Protein AF-A0A9E7CWY2-F1 (afdb_monomer_lite)

Radius of gyration: 28.14 Å; chains: 1; bounding box: 80×42×73 Å

pLDDT: mean 72.28, std 16.08, range [31.97, 94.31]

Secondary structure (DSSP, 8-state):
---TT--TT-EEEE---S--SS---TT-EEEEEEE-SSEEEEE-TT--EEEEETT-TTEE-----TT-EEEEPTT--SSSS--EEEEEEE-SSEEEETTS-EEEGGGEEE---S--TT-EEEE-SPPPP-SSS-PPPTT-EEEEEEEETTTEEEETT-TT--EEGGGEEE-PPPS--TT-EEEEEETTEEEEEEEEEE-SSSEEEEETT----TTS---SEEEE-GGGEEEPPTT------------------GGGS-HHHHHHHHHHHHHHH--

Organism: NCBI:txid223390

Foldseek 3Di:
DQPPDDDAQFWKAFDDPDDDDDPRPHLFTWGFHDDDPFWTWTAGPVGDIDIGGSPPPTIDRPSDAQQWKKWFDPPDDPDDDGFIFGFHGDDSQWTQGPVGDIDGSVRMDTDDAPDDQFFKKFFQDFFDDDDDDDAQDGQAIFGFHDDDTDQWTDTVPRVPTTDHSVRIDGDDPDPDDAQFWKWFDDPPDIAIWGFHDDRNAWTWTFGLVPDPPPDDPDDRIDTHGPVRIDTDPPPDDDPPPPDDPPPPPPPDPPPPDDPVVVVVVVVVVVVVVVD

Sequence (275 aa):
MSVENVKVGDKVRFWDDEDTWVDMTNGKNYEVTHVFENSYSIHDDVGDTRNISKSWDEFSIASLSANDTVRLKSGETFTTGSYTAEVDSVTDDKVILRHGSWLPLDAVEKVEHRFKVGDYVRVTDNSTPGGFFKPVTPGTVAKIARSASGDGWMLEGSGIYFYTDNQLEPAEPPKFKVGDGVRVQEGDDVWESTIVGFDGTYFIVEKSDGWPDSDYGSGRFWYVNDESLTLLPSGAPSQPSPREPLVVTLSLDASSFSRDLADQFQRIAEALRAA

Structure (mmCIF, N/CA/C/O backbone):
data_AF-A0A9E7CWY2-F1
#
_entry.id   AF-A0A9E7CWY2-F1
#
loop_
_atom_site.group_PDB
_atom_site.id
_atom_site.type_symbol
_atom_site.label_atom_id
_atom_site.label_alt_id
_atom_site.label_comp_id
_atom_site.label_asym_id
_atom_site.label_entity_id
_atom_site.label_seq_id
_atom_site.pdbx_PDB_ins_code
_atom_site.Cartn_x
_atom_site.Cartn_y
_atom_site.Cartn_z
_atom_site.occupancy
_atom_site.B_iso_or_equiv
_atom_site.auth_seq_id
_atom_site.auth_comp_id
_atom_site.auth_asym_id
_atom_site.auth_atom_id
_atom_site.pdbx_PDB_model_num
ATOM 1 N N . MET A 1 1 ? 17.346 14.018 -24.773 1.00 40.19 1 MET A N 1
ATOM 2 C CA . MET A 1 1 ? 16.522 14.208 -23.542 1.00 40.19 1 MET A CA 1
ATOM 3 C C . MET A 1 1 ? 17.514 14.053 -22.402 1.00 40.19 1 MET A C 1
ATOM 5 O O . MET A 1 1 ? 18.111 12.992 -22.347 1.00 40.19 1 MET A O 1
ATOM 9 N N . SER A 1 2 ? 17.827 15.087 -21.603 1.00 40.59 2 SER A N 1
ATOM 10 C CA . SER A 1 2 ? 18.941 14.970 -20.643 1.00 40.59 2 SER A CA 1
ATOM 11 C C . SER A 1 2 ? 18.607 13.944 -19.567 1.00 40.59 2 SER A C 1
ATOM 13 O O . SER A 1 2 ? 17.572 13.997 -18.904 1.00 40.59 2 SER A O 1
ATOM 15 N N . VAL A 1 3 ? 19.476 12.955 -19.438 1.00 53.34 3 VAL A N 1
ATOM 16 C CA . VAL A 1 3 ? 19.188 11.761 -18.665 1.00 53.34 3 VAL A CA 1
ATOM 17 C C . VAL A 1 3 ? 19.713 11.934 -17.236 1.00 53.34 3 VAL A C 1
ATOM 19 O O . VAL A 1 3 ? 20.727 11.373 -16.826 1.00 53.34 3 VAL A O 1
ATOM 22 N N . GLU A 1 4 ? 19.055 12.796 -16.466 1.00 53.62 4 GLU A N 1
ATOM 23 C CA . GLU A 1 4 ? 19.569 13.233 -15.158 1.00 53.62 4 GLU A CA 1
ATOM 24 C C . GLU A 1 4 ? 19.396 12.214 -14.014 1.00 53.62 4 GLU A C 1
ATOM 26 O O . GLU A 1 4 ? 19.921 12.439 -12.927 1.00 53.62 4 GLU A O 1
ATOM 31 N N . ASN A 1 5 ? 18.764 11.056 -14.245 1.00 63.88 5 ASN A N 1
ATOM 32 C CA . ASN A 1 5 ? 18.311 10.174 -13.158 1.00 63.88 5 ASN A CA 1
ATOM 33 C C . ASN A 1 5 ? 18.919 8.755 -13.109 1.00 63.88 5 ASN A C 1
ATOM 35 O O . ASN A 1 5 ? 18.412 7.930 -12.353 1.00 63.88 5 ASN A O 1
ATOM 39 N N . VAL A 1 6 ? 19.998 8.449 -13.845 1.00 68.62 6 VAL A N 1
ATOM 40 C CA . VAL A 1 6 ? 20.680 7.137 -13.716 1.00 68.62 6 VAL A CA 1
ATOM 41 C C . VAL A 1 6 ? 21.331 6.991 -12.336 1.00 68.62 6 VAL A C 1
ATOM 43 O O . VAL A 1 6 ? 22.068 7.879 -11.894 1.00 68.62 6 VAL A O 1
ATOM 46 N N . LYS A 1 7 ? 21.145 5.837 -11.698 1.00 76.06 7 LYS A N 1
ATOM 47 C CA . LYS A 1 7 ? 21.778 5.430 -10.438 1.00 76.06 7 LYS A CA 1
ATOM 48 C C . LYS A 1 7 ? 22.633 4.178 -10.637 1.00 76.06 7 LYS A C 1
ATOM 50 O O . LYS A 1 7 ? 22.450 3.406 -11.572 1.00 76.06 7 LYS A O 1
ATOM 55 N N . VAL A 1 8 ? 23.584 3.967 -9.728 1.00 79.12 8 VAL A N 1
ATOM 56 C CA . VAL A 1 8 ? 24.322 2.697 -9.653 1.00 79.12 8 VAL A CA 1
ATOM 57 C C . VAL A 1 8 ? 23.335 1.552 -9.401 1.00 79.12 8 VAL A C 1
ATOM 59 O O . VAL A 1 8 ? 22.469 1.675 -8.535 1.00 79.12 8 VAL A O 1
ATOM 62 N N . GLY A 1 9 ? 23.475 0.464 -10.153 1.00 72.44 9 GLY A N 1
ATOM 63 C CA . GLY A 1 9 ? 22.581 -0.694 -10.172 1.00 72.44 9 GLY A CA 1
ATOM 64 C C . GLY A 1 9 ? 21.487 -0.632 -11.244 1.00 72.44 9 GLY A C 1
ATOM 65 O O . GLY A 1 9 ? 20.798 -1.628 -11.461 1.00 72.44 9 GLY A O 1
ATOM 66 N N . ASP A 1 10 ? 21.318 0.499 -11.940 1.00 67.69 10 ASP A N 1
ATOM 67 C CA . ASP A 1 10 ? 20.358 0.579 -13.042 1.00 67.69 10 ASP A CA 1
ATOM 68 C C . ASP A 1 10 ? 20.791 -0.290 -14.222 1.00 67.69 10 ASP A C 1
ATOM 70 O O . ASP A 1 10 ? 21.958 -0.299 -14.615 1.00 67.69 10 ASP A O 1
ATOM 74 N N . LYS A 1 11 ? 19.821 -0.973 -14.837 1.00 70.25 11 LYS A N 1
ATOM 75 C CA . LYS A 1 11 ? 20.004 -1.622 -16.136 1.00 70.25 11 LYS A CA 1
ATOM 76 C C . LYS A 1 11 ? 19.706 -0.637 -17.262 1.00 70.25 11 LYS A C 1
ATOM 78 O O . LYS A 1 11 ? 18.605 -0.098 -17.341 1.00 70.25 11 LYS A O 1
ATOM 83 N N . VAL A 1 12 ? 20.679 -0.409 -18.133 1.00 67.25 12 VAL A N 1
ATOM 84 C CA . VAL A 1 12 ? 20.581 0.503 -19.276 1.00 67.25 12 VAL A CA 1
ATOM 85 C C . VAL A 1 12 ? 20.740 -0.257 -20.588 1.00 67.25 12 VAL A C 1
ATOM 87 O O . VAL A 1 12 ? 21.421 -1.284 -20.648 1.00 67.25 12 VAL A O 1
ATOM 90 N N . ARG A 1 13 ? 20.103 0.257 -21.642 1.00 65.06 13 ARG A N 1
ATOM 91 C CA . ARG A 1 13 ? 20.152 -0.299 -22.994 1.00 65.06 13 ARG A CA 1
ATOM 92 C C . ARG A 1 13 ? 20.550 0.784 -23.987 1.00 65.06 13 ARG A C 1
ATOM 94 O O . ARG A 1 13 ? 20.083 1.918 -23.880 1.00 65.06 13 ARG A O 1
ATOM 101 N N . PHE A 1 14 ? 21.381 0.406 -24.950 1.00 65.06 14 PHE A N 1
ATOM 102 C CA . PHE A 1 14 ? 21.851 1.283 -26.017 1.00 65.06 14 PHE A CA 1
ATOM 103 C C . PHE A 1 14 ? 21.143 0.923 -27.313 1.00 65.06 14 PHE A C 1
ATOM 105 O O . PHE A 1 14 ? 21.025 -0.260 -27.643 1.00 65.06 14 PHE A O 1
ATOM 112 N N . TRP A 1 15 ? 20.665 1.953 -28.001 1.00 55.84 15 TRP A N 1
ATOM 113 C CA . TRP A 1 15 ? 20.087 1.863 -29.330 1.00 55.84 15 TRP A CA 1
ATOM 114 C C . TRP A 1 15 ? 20.978 2.688 -30.247 1.00 55.84 15 TRP A C 1
ATOM 116 O O . TRP A 1 15 ? 20.858 3.903 -30.276 1.00 55.84 15 TRP A O 1
ATOM 126 N N . ASP A 1 16 ? 21.899 2.026 -30.933 1.00 57.16 16 ASP A N 1
ATOM 127 C CA . ASP A 1 16 ? 22.628 2.616 -32.051 1.00 57.16 16 ASP A CA 1
ATOM 128 C C . ASP A 1 16 ? 22.805 1.521 -33.112 1.00 57.16 16 ASP A C 1
ATOM 130 O O . ASP A 1 16 ? 23.188 0.385 -32.796 1.00 57.16 16 ASP A O 1
ATOM 134 N N . ASP A 1 17 ? 22.423 1.827 -34.347 1.00 48.72 17 ASP A N 1
ATOM 135 C CA . ASP A 1 17 ? 22.585 0.991 -35.533 1.00 48.72 17 ASP A CA 1
ATOM 136 C C . ASP A 1 17 ? 23.701 1.492 -36.462 1.00 48.72 17 ASP A C 1
ATOM 138 O O . ASP A 1 17 ? 24.074 0.772 -37.395 1.00 48.72 17 ASP A O 1
ATOM 142 N N . GLU A 1 18 ? 24.307 2.649 -36.180 1.00 48.38 18 GLU A N 1
ATOM 143 C CA . GLU A 1 18 ? 25.287 3.279 -37.058 1.00 48.38 18 GLU A CA 1
ATOM 144 C C . GLU A 1 18 ? 26.558 3.729 -36.313 1.00 48.38 18 GLU A C 1
ATOM 146 O O . GLU A 1 18 ? 26.767 4.875 -35.935 1.00 48.38 18 GLU A O 1
ATOM 151 N N . ASP A 1 19 ? 27.514 2.798 -36.289 1.00 50.12 19 ASP A N 1
ATOM 152 C CA . ASP A 1 19 ? 28.922 3.117 -36.533 1.00 50.12 19 ASP A CA 1
ATOM 153 C C . ASP A 1 19 ? 29.647 3.941 -35.448 1.00 50.12 19 ASP A C 1
ATOM 155 O O . ASP A 1 19 ? 30.161 5.030 -35.697 1.00 50.12 19 ASP A O 1
ATOM 159 N N . THR A 1 20 ? 29.855 3.367 -34.257 1.00 43.12 20 THR A N 1
ATOM 160 C CA . THR A 1 20 ? 30.975 3.782 -33.394 1.00 43.12 20 THR A CA 1
ATOM 161 C C . THR A 1 20 ? 31.602 2.610 -32.630 1.00 43.12 20 THR A C 1
ATOM 163 O O . THR A 1 20 ? 30.928 1.941 -31.868 1.00 43.12 20 THR A O 1
ATOM 166 N N . TRP A 1 21 ? 32.906 2.374 -32.867 1.00 42.25 21 TRP A N 1
ATOM 167 C CA . TRP A 1 21 ? 34.045 1.855 -32.055 1.00 42.25 21 TRP A CA 1
ATOM 168 C C . TRP A 1 21 ? 33.864 1.039 -30.749 1.00 42.25 21 TRP A C 1
ATOM 170 O O . TRP A 1 21 ? 34.850 0.741 -30.066 1.00 42.25 21 TRP A O 1
ATOM 180 N N . VAL A 1 22 ? 32.660 0.647 -30.373 1.00 47.62 22 VAL A N 1
ATOM 181 C CA . VAL A 1 22 ? 32.304 0.016 -29.113 1.00 47.62 22 VAL A CA 1
ATOM 182 C C . VAL A 1 22 ? 31.437 -1.175 -29.495 1.00 47.62 22 VAL A C 1
ATOM 184 O O . VAL A 1 22 ? 30.342 -1.001 -30.006 1.00 47.62 22 VAL A O 1
ATOM 187 N N . ASP A 1 23 ? 31.954 -2.390 -29.298 1.00 48.34 23 ASP A N 1
ATOM 188 C CA . ASP A 1 23 ? 31.213 -3.639 -29.516 1.00 48.34 23 ASP A CA 1
ATOM 189 C C . ASP A 1 23 ? 30.113 -3.762 -28.447 1.00 48.34 23 ASP A C 1
ATOM 191 O O . ASP A 1 23 ? 30.233 -4.481 -27.454 1.00 48.34 23 ASP A O 1
ATOM 195 N N . MET A 1 24 ? 29.095 -2.914 -28.572 1.00 53.53 24 MET A N 1
ATOM 196 C CA . MET A 1 24 ? 27.875 -2.956 -27.793 1.00 53.53 24 MET A CA 1
ATOM 197 C C . MET A 1 24 ? 26.876 -3.703 -28.647 1.00 53.53 24 MET A C 1
ATOM 199 O O . MET A 1 24 ? 26.426 -3.210 -29.677 1.00 53.53 24 MET A O 1
ATOM 203 N N . THR A 1 25 ? 26.568 -4.937 -28.264 1.00 54.81 25 THR A N 1
ATOM 204 C CA . THR A 1 25 ? 25.557 -5.693 -28.992 1.00 54.81 25 THR A CA 1
ATOM 205 C C . THR A 1 25 ? 24.228 -4.966 -28.818 1.00 54.81 25 THR A C 1
ATOM 207 O O . THR A 1 25 ? 23.713 -4.886 -27.700 1.00 54.81 25 THR A O 1
ATOM 210 N N . ASN A 1 26 ? 23.697 -4.426 -29.918 1.00 52.34 26 ASN A N 1
ATOM 211 C CA . ASN A 1 26 ? 22.408 -3.748 -29.931 1.00 52.34 26 ASN A CA 1
ATOM 212 C C . ASN A 1 26 ? 21.369 -4.630 -29.225 1.00 52.34 26 ASN A C 1
ATOM 214 O O . ASN A 1 26 ? 21.244 -5.827 -29.501 1.00 52.34 26 ASN A O 1
ATOM 218 N N . GLY A 1 27 ? 20.685 -4.048 -28.250 1.00 51.84 27 GLY A N 1
ATOM 219 C CA . GLY A 1 27 ? 19.690 -4.754 -27.469 1.00 51.84 27 GLY A CA 1
ATOM 220 C C . GLY A 1 27 ? 20.187 -5.443 -26.187 1.00 51.84 27 GLY A C 1
ATOM 221 O O . GLY A 1 27 ? 19.345 -5.925 -25.427 1.00 51.84 27 GLY A O 1
ATOM 222 N N . LYS A 1 28 ? 21.487 -5.476 -25.869 1.00 65.19 28 LYS A N 1
ATOM 223 C CA . LYS A 1 28 ? 21.955 -6.006 -24.573 1.00 65.19 28 LYS A CA 1
ATOM 224 C C . LYS A 1 28 ? 21.684 -5.050 -23.407 1.00 65.19 28 LYS A C 1
ATOM 226 O O . LYS A 1 28 ? 21.688 -3.830 -23.564 1.00 65.19 28 LYS A O 1
ATOM 231 N N . ASN A 1 29 ? 21.470 -5.634 -22.228 1.00 65.56 29 ASN A N 1
ATOM 232 C CA . ASN A 1 29 ? 21.346 -4.911 -20.964 1.00 65.56 29 ASN A CA 1
ATOM 233 C C . ASN A 1 29 ? 22.719 -4.764 -20.304 1.00 65.56 29 ASN A C 1
ATOM 235 O O . ASN A 1 29 ? 23.454 -5.743 -20.193 1.00 65.56 29 ASN A O 1
ATOM 239 N N . TYR A 1 30 ? 23.014 -3.569 -19.805 1.00 77.06 30 TYR A N 1
ATOM 240 C CA . TYR A 1 30 ? 24.238 -3.263 -19.070 1.00 77.06 30 TYR A CA 1
ATOM 241 C C . TYR A 1 30 ? 23.891 -2.726 -17.685 1.00 77.06 30 TYR A C 1
ATOM 243 O O . TYR A 1 30 ? 22.927 -1.978 -17.552 1.00 77.06 30 TYR A O 1
ATOM 251 N N . GLU A 1 31 ? 24.657 -3.072 -16.655 1.00 79.81 31 GLU A N 1
ATOM 252 C CA . GLU A 1 31 ? 24.455 -2.552 -15.298 1.00 79.81 31 GLU A CA 1
ATOM 253 C C . GLU A 1 31 ? 25.346 -1.337 -15.044 1.00 79.81 31 GLU A C 1
ATOM 255 O O . GLU A 1 31 ? 26.555 -1.373 -15.268 1.00 79.81 31 GLU A O 1
ATOM 260 N N . VAL A 1 32 ? 24.769 -0.248 -14.546 1.00 80.06 32 VAL A N 1
ATOM 261 C CA . VAL A 1 32 ? 25.516 0.954 -14.181 1.00 80.06 32 VAL A CA 1
ATOM 262 C C . VAL A 1 32 ? 26.269 0.688 -12.887 1.00 80.06 32 VAL A C 1
ATOM 264 O O . VAL A 1 32 ? 25.683 0.559 -11.821 1.00 80.06 32 VAL A O 1
ATOM 267 N N . THR A 1 33 ? 27.591 0.651 -12.956 1.00 85.19 33 THR A N 1
ATOM 268 C CA . THR A 1 33 ? 28.450 0.405 -11.792 1.00 85.19 33 THR A CA 1
ATOM 269 C C . THR A 1 33 ? 28.875 1.690 -11.102 1.00 85.19 33 THR A C 1
ATOM 271 O O . THR A 1 33 ? 29.042 1.696 -9.887 1.00 85.19 33 THR A O 1
ATOM 274 N N . HIS A 1 34 ? 29.041 2.786 -11.849 1.00 85.69 34 HIS A N 1
ATOM 275 C CA . HIS A 1 34 ? 29.365 4.104 -11.296 1.00 85.69 34 HIS A CA 1
ATOM 276 C C . HIS A 1 34 ? 28.691 5.219 -12.096 1.00 85.69 34 HIS A C 1
ATOM 278 O O . HIS A 1 34 ? 28.591 5.150 -13.319 1.00 85.69 34 HIS A O 1
ATOM 284 N N . VAL A 1 35 ? 28.287 6.283 -11.402 1.00 80.81 35 VAL A N 1
ATOM 285 C CA . VAL A 1 35 ? 27.748 7.505 -12.010 1.00 80.81 35 VAL A CA 1
ATOM 286 C C . VAL A 1 35 ? 28.729 8.642 -11.748 1.00 80.81 35 VAL A C 1
ATOM 288 O O . VAL A 1 35 ? 29.008 8.970 -10.596 1.00 80.81 35 VAL A O 1
ATOM 291 N N . PHE A 1 36 ? 29.254 9.245 -12.811 1.00 83.06 36 PHE A N 1
ATOM 292 C CA . PHE A 1 36 ? 30.126 10.417 -12.747 1.00 83.06 36 PHE A CA 1
ATOM 293 C C . PHE A 1 36 ? 29.348 11.683 -13.111 1.00 83.06 36 PHE A C 1
ATOM 295 O O . PHE A 1 36 ? 28.180 11.626 -13.494 1.00 83.06 36 PHE A O 1
ATOM 302 N N . GLU A 1 37 ? 29.994 12.846 -13.022 1.00 81.88 37 GLU A N 1
ATOM 303 C CA . GLU A 1 37 ? 29.385 14.131 -13.389 1.00 81.88 37 GLU A CA 1
ATOM 304 C C . GLU A 1 37 ? 28.903 14.134 -14.850 1.00 81.88 37 GLU A C 1
ATOM 306 O O . GLU A 1 37 ? 27.746 14.461 -15.098 1.00 81.88 37 GLU A O 1
ATOM 311 N N . ASN A 1 38 ? 29.728 13.642 -15.786 1.00 80.12 38 ASN A N 1
ATOM 312 C CA . ASN A 1 38 ? 29.481 13.695 -17.237 1.00 80.12 38 ASN A CA 1
ATOM 313 C C . ASN A 1 38 ? 29.487 12.323 -17.938 1.00 80.12 38 ASN A C 1
ATOM 315 O O . ASN A 1 38 ? 29.490 12.256 -19.169 1.00 80.12 38 ASN A O 1
ATOM 319 N N . SER A 1 39 ? 29.510 11.222 -17.185 1.00 80.69 39 SER A N 1
ATOM 320 C CA . SER A 1 39 ? 29.526 9.864 -17.740 1.00 80.69 39 SER A CA 1
ATOM 321 C C . SER A 1 39 ? 28.945 8.821 -16.781 1.00 80.69 39 SER A C 1
ATOM 323 O O . SER A 1 39 ? 28.712 9.104 -15.604 1.00 80.69 39 SER A O 1
ATOM 325 N N . TYR A 1 40 ? 28.749 7.606 -17.284 1.00 80.44 40 TYR A N 1
ATOM 326 C CA . TYR A 1 40 ? 28.431 6.402 -16.518 1.00 80.44 40 TYR A CA 1
ATOM 327 C C . TYR A 1 40 ? 29.483 5.335 -16.791 1.00 80.44 40 TYR A C 1
ATOM 329 O O . TYR A 1 40 ? 29.921 5.186 -17.929 1.00 80.44 40 TYR A O 1
ATOM 337 N N . SER A 1 41 ? 29.859 4.579 -15.766 1.00 83.38 41 SER A N 1
ATOM 338 C CA . SER A 1 41 ? 30.525 3.290 -15.933 1.00 83.38 41 SER A CA 1
ATOM 339 C C . SER A 1 41 ? 29.456 2.215 -15.974 1.00 83.38 41 SER A C 1
ATOM 341 O O . SER A 1 41 ? 28.637 2.134 -15.058 1.00 83.38 41 SER A O 1
ATOM 343 N N . ILE A 1 42 ? 29.482 1.379 -16.998 1.00 81.00 42 ILE A N 1
ATOM 344 C CA . ILE A 1 42 ? 28.571 0.255 -17.177 1.00 81.00 42 ILE A CA 1
ATOM 345 C C . ILE A 1 42 ? 29.344 -1.061 -17.235 1.00 81.00 42 ILE A C 1
ATOM 347 O O . ILE A 1 42 ? 30.522 -1.075 -17.596 1.00 81.00 42 ILE A O 1
ATOM 351 N N . HIS A 1 43 ? 28.688 -2.154 -16.869 1.00 82.06 43 HIS A N 1
ATOM 352 C CA . HIS A 1 43 ? 29.221 -3.513 -16.879 1.00 82.06 43 HIS A CA 1
ATOM 353 C C . HIS A 1 43 ? 28.297 -4.395 -17.707 1.00 82.06 43 HIS A C 1
ATOM 355 O O . HIS A 1 43 ? 27.077 -4.315 -17.553 1.00 82.06 43 HIS A O 1
ATOM 361 N N . ASP A 1 44 ? 28.858 -5.181 -18.616 1.00 74.38 44 ASP A N 1
ATOM 362 C CA . ASP A 1 44 ? 28.083 -6.174 -19.356 1.00 74.38 44 ASP A CA 1
ATOM 363 C C . ASP A 1 44 ? 28.020 -7.524 -18.623 1.00 74.38 44 ASP A C 1
ATOM 365 O O . ASP A 1 44 ? 28.578 -7.706 -17.538 1.00 74.38 44 ASP A O 1
ATOM 369 N N . ASP A 1 45 ? 27.312 -8.482 -19.218 1.00 67.62 45 ASP A N 1
ATOM 370 C CA . ASP A 1 45 ? 27.083 -9.815 -18.662 1.00 67.62 45 ASP A CA 1
ATOM 371 C C . ASP A 1 45 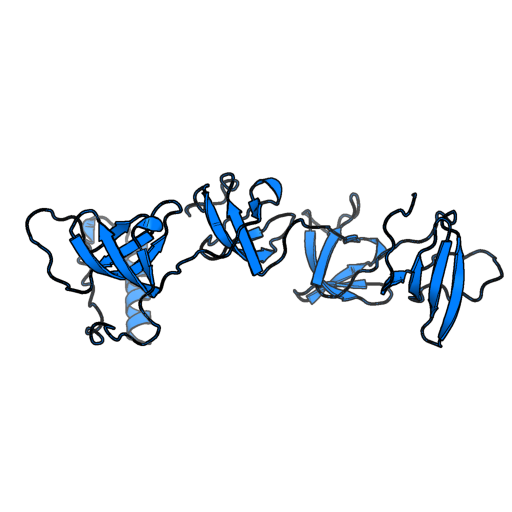? 28.342 -10.700 -18.601 1.00 67.62 45 ASP A C 1
ATOM 373 O O . ASP A 1 45 ? 28.336 -11.730 -17.921 1.00 67.62 45 ASP A O 1
ATOM 377 N N . VAL A 1 46 ? 29.426 -10.299 -19.272 1.00 70.94 46 VAL A N 1
ATOM 378 C CA . VAL A 1 46 ? 30.711 -11.016 -19.295 1.00 70.94 46 VAL A CA 1
ATOM 379 C C . VAL A 1 46 ? 31.797 -10.335 -18.462 1.00 70.94 46 VAL A C 1
ATOM 381 O O . VAL A 1 46 ? 32.891 -10.883 -18.311 1.00 70.94 46 VAL A O 1
ATOM 384 N N . GLY A 1 47 ? 31.475 -9.205 -17.834 1.00 70.12 47 GLY A N 1
ATOM 385 C CA . GLY A 1 47 ? 32.354 -8.517 -16.904 1.00 70.12 47 GLY A CA 1
ATOM 386 C C . GLY A 1 47 ? 33.234 -7.438 -17.541 1.00 70.12 47 GLY A C 1
ATOM 387 O O . GLY A 1 47 ? 34.185 -6.984 -16.892 1.00 70.12 47 GLY A O 1
ATOM 388 N N . ASP A 1 48 ? 32.919 -6.979 -18.750 1.00 74.94 48 ASP A N 1
ATOM 389 C CA . ASP A 1 48 ? 33.615 -5.869 -19.391 1.00 74.94 48 ASP A CA 1
ATOM 390 C C . ASP A 1 48 ? 33.052 -4.530 -18.911 1.00 74.94 48 ASP A C 1
ATOM 392 O O . ASP A 1 48 ? 31.856 -4.244 -19.009 1.00 74.94 48 ASP A O 1
ATOM 396 N N . THR A 1 49 ? 33.921 -3.678 -18.362 1.00 78.12 49 THR A N 1
ATOM 397 C CA . THR A 1 49 ? 33.544 -2.335 -17.904 1.00 78.12 49 THR A CA 1
ATOM 398 C C . THR A 1 49 ? 33.788 -1.303 -18.999 1.00 78.12 49 THR A C 1
ATOM 400 O O . THR A 1 49 ? 34.882 -1.240 -19.565 1.00 78.12 49 THR A O 1
ATOM 403 N N . ARG A 1 50 ? 32.806 -0.436 -19.264 1.00 78.12 50 ARG A N 1
ATOM 404 C CA . ARG A 1 50 ? 32.945 0.682 -20.212 1.00 78.12 50 ARG A CA 1
ATOM 405 C C . ARG A 1 50 ? 32.438 1.991 -19.621 1.00 78.12 50 ARG A C 1
ATOM 407 O O . ARG A 1 5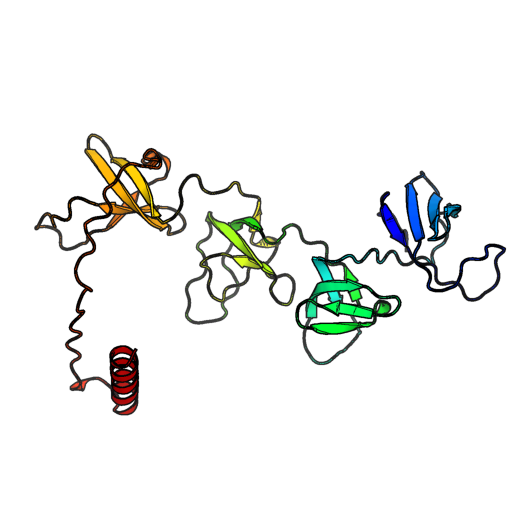0 ? 31.479 1.998 -18.863 1.00 78.12 50 ARG A O 1
ATOM 414 N N . ASN A 1 51 ? 33.070 3.101 -20.003 1.00 79.88 51 ASN A N 1
ATOM 415 C CA . ASN A 1 51 ? 32.633 4.447 -19.632 1.00 79.88 51 ASN A CA 1
ATOM 416 C C . ASN A 1 51 ? 31.919 5.110 -20.811 1.00 79.88 51 ASN A C 1
ATOM 418 O O . ASN A 1 51 ? 32.489 5.188 -21.897 1.00 79.88 51 ASN A O 1
ATOM 422 N N . ILE A 1 52 ? 30.713 5.623 -20.586 1.00 73.81 52 ILE A N 1
ATOM 423 C CA . ILE A 1 52 ? 29.870 6.236 -21.617 1.00 73.81 52 ILE A CA 1
ATOM 424 C C . ILE A 1 52 ? 29.499 7.648 -21.203 1.00 73.81 52 ILE A C 1
ATOM 426 O O . ILE A 1 52 ? 29.167 7.899 -20.047 1.00 73.81 52 ILE A O 1
ATOM 430 N N . SER A 1 53 ? 29.587 8.589 -22.138 1.00 75.31 53 SER A N 1
ATOM 431 C CA . SER A 1 53 ? 29.286 9.991 -21.867 1.00 75.31 53 SER A CA 1
ATOM 432 C C . SER A 1 53 ? 27.782 10.239 -21.722 1.00 75.31 53 SER A C 1
ATOM 434 O O . SER A 1 53 ? 26.981 9.699 -22.476 1.00 75.31 53 SER A O 1
ATOM 436 N N . LYS A 1 54 ? 27.408 11.129 -20.796 1.00 70.88 54 LYS A N 1
ATOM 437 C CA . LYS A 1 54 ? 26.029 11.613 -20.614 1.00 70.88 54 LYS A CA 1
ATOM 438 C C . LYS A 1 54 ? 25.495 12.420 -21.792 1.00 70.88 54 LYS A C 1
ATOM 440 O O . LYS A 1 54 ? 24.290 12.608 -21.885 1.00 70.88 54 LYS A O 1
ATOM 445 N N . SER A 1 55 ? 26.378 12.931 -22.652 1.00 65.12 55 SER A N 1
ATOM 446 C CA . SER A 1 55 ? 25.989 13.707 -23.833 1.00 65.12 55 SER A CA 1
ATOM 447 C C . SER A 1 55 ? 25.478 12.840 -24.983 1.00 65.12 55 SER A C 1
ATOM 449 O O . SER A 1 55 ? 25.145 13.377 -26.032 1.00 65.12 55 SER A O 1
ATOM 451 N N . TRP A 1 56 ? 25.488 11.514 -24.832 1.00 63.97 56 TRP A N 1
ATOM 452 C CA . TRP A 1 56 ? 24.851 10.620 -25.786 1.00 63.97 56 TRP A CA 1
ATOM 453 C C . TRP A 1 56 ? 23.345 10.714 -25.543 1.00 63.97 56 TRP A C 1
ATOM 455 O O . TRP A 1 56 ? 22.845 10.234 -24.533 1.00 63.97 56 TRP A O 1
ATOM 465 N N . ASP A 1 57 ? 22.631 11.396 -26.437 1.00 49.47 57 ASP A N 1
ATOM 466 C CA . ASP A 1 57 ? 21.192 11.678 -26.316 1.00 49.47 57 ASP A CA 1
ATOM 467 C C . ASP A 1 57 ? 20.293 10.441 -26.561 1.00 49.47 57 ASP A C 1
ATOM 469 O O . ASP A 1 57 ? 19.067 10.550 -26.498 1.00 49.47 57 ASP A O 1
ATOM 473 N N . GLU A 1 58 ? 20.892 9.270 -26.816 1.00 53.03 58 GLU A N 1
ATOM 474 C CA . GLU A 1 58 ? 20.252 8.092 -27.426 1.00 53.03 58 GLU A CA 1
ATOM 475 C C . GLU A 1 58 ? 20.249 6.835 -26.540 1.00 53.03 58 GLU A C 1
ATOM 477 O O . GLU A 1 58 ? 20.125 5.710 -27.020 1.00 53.03 58 GLU A O 1
ATOM 482 N N . PHE A 1 59 ? 20.345 6.987 -25.218 1.00 51.25 59 PHE A N 1
ATOM 483 C CA . PHE A 1 59 ? 20.061 5.869 -24.319 1.00 51.25 59 PHE A CA 1
ATOM 484 C C . PHE A 1 59 ? 18.694 6.040 -23.662 1.00 51.25 59 PHE A C 1
ATOM 486 O O . PHE A 1 59 ? 18.403 7.027 -22.986 1.00 51.25 59 PHE A O 1
ATOM 493 N N . SER A 1 60 ? 17.835 5.038 -23.837 1.00 49.31 60 SER A N 1
ATOM 494 C CA . SER A 1 60 ? 16.639 4.898 -23.020 1.00 49.31 60 SER A CA 1
ATOM 495 C C . SER A 1 60 ? 17.035 4.181 -21.731 1.00 49.31 60 SER A C 1
ATOM 497 O O . SER A 1 60 ? 17.295 2.974 -21.753 1.00 49.31 60 SER A O 1
ATOM 499 N N . ILE A 1 61 ? 17.059 4.888 -20.595 1.00 48.41 61 ILE A N 1
ATOM 500 C CA . ILE A 1 61 ? 16.937 4.188 -19.314 1.00 48.41 61 ILE A CA 1
ATOM 501 C C . ILE A 1 61 ? 15.515 3.648 -19.272 1.00 48.41 61 ILE A C 1
ATOM 503 O O . ILE A 1 61 ? 14.555 4.376 -19.032 1.00 48.41 61 ILE A O 1
ATOM 507 N N . ALA A 1 62 ? 15.386 2.356 -19.482 1.00 51.88 62 ALA A N 1
ATOM 508 C CA . ALA A 1 62 ? 14.259 1.631 -18.950 1.00 51.88 62 ALA A CA 1
ATOM 509 C C . ALA A 1 62 ? 14.845 0.533 -18.071 1.00 51.88 62 ALA A C 1
ATOM 511 O O . ALA A 1 62 ? 14.803 -0.640 -18.431 1.00 51.88 62 ALA A O 1
ATOM 512 N N . SER A 1 63 ? 15.398 0.906 -16.909 1.00 64.50 63 SER A N 1
ATOM 513 C CA . SER A 1 63 ? 15.579 -0.051 -15.815 1.00 64.50 63 SER A CA 1
ATOM 514 C C . SER A 1 63 ? 14.198 -0.353 -15.230 1.00 64.50 63 SER A C 1
ATOM 516 O O . SER A 1 63 ? 13.858 0.004 -14.104 1.00 64.50 63 SER A O 1
ATOM 518 N N . LEU A 1 64 ? 13.352 -0.973 -16.053 1.00 73.94 64 LEU A N 1
ATOM 519 C CA . LEU A 1 64 ? 12.169 -1.640 -15.565 1.00 73.94 64 LEU A CA 1
ATOM 520 C C . LEU A 1 64 ? 12.634 -2.921 -14.888 1.00 73.94 64 LEU A C 1
ATOM 522 O O . LEU A 1 64 ? 13.426 -3.701 -15.421 1.00 73.94 64 LEU A O 1
ATOM 526 N N . SER A 1 65 ? 12.147 -3.113 -13.682 1.00 77.88 65 SER A N 1
ATOM 527 C CA . SER A 1 65 ? 12.406 -4.265 -12.845 1.00 77.88 65 SER A CA 1
ATOM 528 C C . SER A 1 65 ? 11.084 -4.906 -12.446 1.00 77.88 65 SER A C 1
ATOM 530 O O . SER A 1 65 ? 10.011 -4.319 -12.598 1.00 77.88 65 SER A O 1
ATOM 532 N N . ALA A 1 66 ? 11.151 -6.134 -11.937 1.00 75.88 66 ALA A N 1
ATOM 533 C CA . ALA A 1 66 ? 9.987 -6.747 -11.317 1.00 75.88 66 ALA A CA 1
ATOM 534 C C . ALA A 1 66 ? 9.444 -5.825 -10.210 1.00 75.88 66 ALA A C 1
ATOM 536 O O . ALA A 1 66 ? 10.211 -5.304 -9.398 1.00 75.88 66 ALA A O 1
ATOM 537 N N . ASN A 1 67 ? 8.122 -5.686 -10.146 1.00 76.19 67 ASN A N 1
ATOM 538 C CA . ASN A 1 67 ? 7.362 -4.805 -9.254 1.00 76.19 67 ASN A CA 1
ATOM 539 C C . ASN A 1 67 ? 7.397 -3.308 -9.587 1.00 76.19 67 ASN A C 1
ATOM 541 O O . ASN A 1 67 ? 6.740 -2.539 -8.883 1.00 76.19 67 ASN A O 1
ATOM 545 N N . ASP A 1 68 ? 8.100 -2.878 -10.638 1.00 81.44 68 ASP A N 1
ATOM 546 C CA . ASP A 1 68 ? 7.891 -1.523 -11.143 1.00 81.44 68 ASP A CA 1
ATOM 547 C C . ASP A 1 68 ? 6.455 -1.363 -11.637 1.00 81.44 68 ASP A C 1
ATOM 549 O O . ASP A 1 68 ? 5.789 -2.326 -12.015 1.00 81.44 68 ASP A O 1
ATOM 553 N N . THR A 1 69 ? 5.966 -0.131 -11.630 1.00 81.75 69 THR A N 1
ATOM 554 C CA . THR A 1 69 ? 4.680 0.195 -12.235 1.00 81.75 69 THR A CA 1
ATOM 555 C C . THR A 1 69 ? 4.931 0.902 -13.556 1.00 81.75 69 THR A C 1
ATOM 557 O O . THR A 1 69 ? 5.782 1.788 -13.638 1.00 81.75 69 THR A O 1
ATOM 560 N N . VAL A 1 70 ? 4.231 0.484 -14.605 1.00 84.19 70 VAL A N 1
ATOM 561 C CA . VAL A 1 70 ? 4.377 1.039 -15.953 1.00 84.19 70 VAL A CA 1
ATOM 562 C C . VAL A 1 70 ? 3.043 1.496 -16.496 1.00 84.19 70 VAL A C 1
ATOM 564 O O . VAL A 1 70 ? 2.009 0.929 -16.146 1.00 84.19 70 VAL A O 1
ATOM 567 N N . ARG A 1 71 ? 3.074 2.479 -17.394 1.00 83.06 71 ARG A N 1
ATOM 568 C CA . ARG A 1 71 ? 1.926 2.860 -18.217 1.00 83.06 71 ARG A CA 1
ATOM 569 C C . ARG A 1 71 ? 2.304 2.973 -19.686 1.00 83.06 71 ARG A C 1
ATOM 571 O O . ARG A 1 71 ? 3.473 3.162 -20.009 1.00 83.06 71 ARG A O 1
ATOM 578 N N . LEU A 1 72 ? 1.319 2.869 -20.573 1.00 82.75 72 LEU A N 1
ATOM 579 C CA . LEU A 1 72 ? 1.523 3.123 -22.001 1.00 82.75 72 LEU A CA 1
ATOM 580 C C . LEU A 1 72 ? 1.929 4.582 -22.244 1.00 82.75 72 LEU A C 1
ATOM 582 O O . LEU A 1 72 ? 1.334 5.500 -21.672 1.00 82.75 72 LEU A O 1
ATOM 586 N N . LYS A 1 73 ? 2.911 4.794 -23.123 1.00 79.69 73 LYS A N 1
ATOM 587 C CA . LYS A 1 73 ? 3.298 6.134 -23.571 1.00 79.69 73 LYS A CA 1
ATOM 588 C C . LYS A 1 73 ? 2.133 6.799 -24.305 1.00 79.69 73 LYS A C 1
ATOM 590 O O . LYS A 1 73 ? 1.382 6.163 -25.044 1.00 79.69 73 LYS A O 1
ATOM 595 N N . SER A 1 74 ? 1.988 8.109 -24.118 1.00 63.84 74 SER A N 1
ATOM 596 C CA . SER A 1 74 ? 0.956 8.896 -24.801 1.00 63.84 74 SER A CA 1
ATOM 597 C C . SER A 1 74 ? 1.065 8.740 -26.326 1.00 63.84 74 SER A C 1
ATOM 59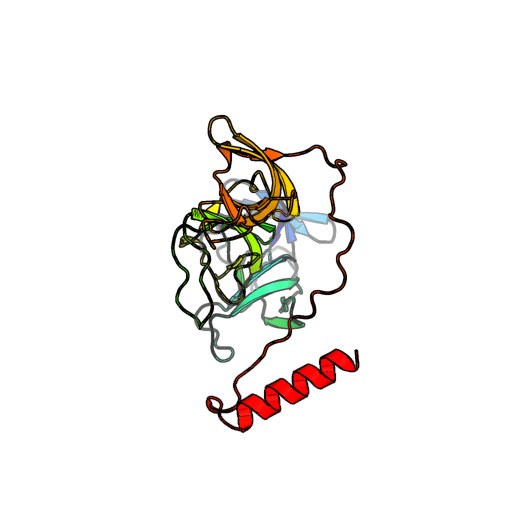9 O O . SER A 1 74 ? 2.114 9.023 -26.899 1.00 63.84 74 SER A O 1
ATOM 601 N N . GLY A 1 75 ? -0.015 8.296 -26.978 1.00 63.84 75 GLY A N 1
ATOM 602 C CA . GLY A 1 75 ? -0.080 8.067 -28.431 1.00 63.84 75 GLY A CA 1
ATOM 603 C C . GLY A 1 75 ? -0.050 6.593 -28.854 1.00 63.84 75 GLY A C 1
ATOM 604 O O . GLY A 1 75 ? -0.538 6.267 -29.937 1.00 63.84 75 GLY A O 1
ATOM 605 N N . GLU A 1 76 ? 0.414 5.696 -27.985 1.00 61.88 76 GLU A N 1
ATOM 606 C CA . GLU A 1 76 ? 0.337 4.243 -28.171 1.00 61.88 76 GLU A CA 1
ATOM 607 C C . GLU A 1 76 ? -1.096 3.782 -27.850 1.00 61.88 76 GLU A C 1
ATOM 609 O O . GLU A 1 76 ? -1.511 3.724 -26.691 1.00 61.88 76 GLU A O 1
ATOM 614 N N . THR A 1 77 ? -1.915 3.503 -28.868 1.00 51.88 77 THR A N 1
ATOM 615 C CA . THR A 1 77 ? -3.308 3.066 -28.661 1.00 51.88 77 THR A CA 1
ATOM 616 C C . THR A 1 77 ? -3.436 1.550 -28.751 1.00 51.88 77 THR A C 1
ATOM 618 O O . THR A 1 77 ? -3.765 0.995 -29.794 1.00 51.88 77 THR A O 1
ATOM 621 N N . PHE A 1 78 ? -3.280 0.868 -27.619 1.00 54.66 78 PHE A N 1
ATOM 622 C CA . PHE A 1 78 ? -3.844 -0.469 -27.433 1.00 54.66 78 PHE A CA 1
ATOM 623 C C . PHE A 1 78 ? -5.207 -0.305 -26.759 1.00 54.66 78 PHE A C 1
ATOM 625 O O . PHE A 1 78 ? -5.295 -0.237 -25.544 1.00 54.66 78 PHE A O 1
ATOM 632 N N . THR A 1 79 ? -6.266 -0.144 -27.561 1.00 49.53 79 THR A N 1
ATOM 633 C CA . THR A 1 79 ? -7.685 -0.250 -27.153 1.00 49.53 79 THR A CA 1
ATOM 634 C C . THR A 1 79 ? -8.030 0.248 -25.734 1.00 49.53 79 THR A C 1
ATOM 636 O O . THR A 1 79 ? -8.062 -0.517 -24.778 1.00 49.53 79 THR A O 1
ATOM 639 N N . THR A 1 80 ? -8.414 1.528 -25.645 1.00 41.34 80 THR A N 1
ATOM 640 C CA . THR A 1 80 ? -9.245 2.135 -24.580 1.00 41.34 80 THR A CA 1
ATOM 641 C C . THR A 1 80 ? -8.750 2.017 -23.130 1.00 41.34 80 THR A C 1
ATOM 643 O O . THR A 1 80 ? -9.139 1.113 -22.399 1.00 41.34 80 THR A O 1
ATOM 646 N N . GLY A 1 81 ? -8.019 3.041 -22.679 1.00 50.47 81 GLY A N 1
ATOM 647 C CA . GLY A 1 81 ? -7.767 3.334 -21.262 1.00 50.47 81 GLY A CA 1
ATOM 648 C C . GLY A 1 81 ? -6.298 3.637 -20.977 1.00 50.47 81 GLY A C 1
ATOM 649 O O . GLY A 1 81 ? -5.418 3.024 -21.569 1.00 50.47 81 GLY A O 1
ATOM 650 N N . SER A 1 82 ? -6.026 4.586 -20.075 1.00 55.34 82 SER A N 1
ATOM 651 C CA . SER A 1 82 ? -4.695 4.713 -19.469 1.00 55.34 82 SER A CA 1
ATOM 652 C C . SER A 1 82 ? -4.423 3.420 -18.699 1.00 55.34 82 SER A C 1
ATOM 654 O O . SER A 1 82 ? -5.073 3.155 -17.687 1.00 55.34 82 SER A O 1
ATOM 656 N N . TYR A 1 83 ? -3.560 2.563 -19.241 1.00 67.69 83 TYR A N 1
ATOM 657 C CA . TYR A 1 83 ? -3.279 1.252 -18.673 1.00 67.69 83 TYR A CA 1
ATOM 658 C C . TYR A 1 83 ? -2.036 1.346 -17.800 1.00 67.69 83 TYR A C 1
ATOM 660 O O . TYR A 1 83 ? -0.928 1.306 -18.326 1.00 67.69 83 TYR A O 1
ATOM 668 N N . THR A 1 84 ? -2.224 1.497 -16.490 1.00 76.06 84 THR A N 1
ATOM 669 C CA . THR A 1 84 ? -1.139 1.345 -15.512 1.00 76.06 84 THR A CA 1
ATOM 670 C C . THR A 1 84 ? -1.164 -0.073 -14.951 1.00 76.06 84 THR A C 1
ATOM 672 O O . THR A 1 84 ? -2.237 -0.564 -14.588 1.00 76.06 84 THR A O 1
ATOM 675 N N . ALA A 1 85 ? -0.011 -0.738 -14.888 1.00 79.31 85 ALA A N 1
ATOM 676 C CA . ALA A 1 85 ? 0.106 -2.109 -14.398 1.00 79.31 85 ALA A CA 1
ATOM 677 C C . ALA A 1 85 ? 1.460 -2.386 -13.731 1.00 79.31 85 ALA A C 1
ATOM 679 O O . ALA A 1 85 ? 2.478 -1.788 -14.077 1.00 79.31 85 ALA A O 1
ATOM 680 N N . GLU A 1 86 ? 1.465 -3.337 -12.794 1.00 83.56 86 GLU A N 1
ATOM 681 C CA . GLU A 1 86 ? 2.684 -3.839 -12.158 1.00 83.56 86 GLU A CA 1
ATOM 682 C C . GLU A 1 86 ? 3.423 -4.817 -13.080 1.00 83.56 86 GLU A C 1
ATOM 684 O O . GLU A 1 86 ? 2.840 -5.767 -13.617 1.00 83.56 86 GLU A O 1
ATOM 689 N N . VAL A 1 87 ? 4.728 -4.603 -13.208 1.00 84.38 87 VAL A N 1
ATOM 690 C CA . VAL A 1 87 ? 5.666 -5.462 -13.922 1.00 84.38 87 VAL A CA 1
ATOM 691 C C . VAL A 1 87 ? 5.894 -6.738 -13.116 1.00 84.38 87 VAL A C 1
ATOM 693 O O . VAL A 1 87 ? 6.252 -6.695 -11.941 1.00 84.38 87 VAL A O 1
ATOM 696 N N . ASP A 1 88 ? 5.704 -7.887 -13.748 1.00 85.12 88 ASP A N 1
ATOM 697 C CA . ASP A 1 88 ? 6.114 -9.184 -13.213 1.00 85.12 88 ASP A CA 1
ATOM 698 C C . ASP A 1 88 ? 7.569 -9.476 -13.584 1.00 85.12 88 ASP A C 1
ATOM 700 O O . ASP A 1 88 ? 8.421 -9.683 -12.722 1.00 85.12 88 ASP A O 1
ATOM 704 N N . SER A 1 89 ? 7.876 -9.415 -14.880 1.00 83.94 89 SER A N 1
ATOM 705 C CA . SER A 1 89 ? 9.221 -9.624 -15.408 1.00 83.94 89 SER A CA 1
ATOM 706 C C . SER A 1 89 ? 9.455 -8.802 -16.674 1.00 83.94 89 SER A C 1
ATOM 708 O O . SER A 1 89 ? 8.521 -8.376 -17.353 1.00 83.94 89 SER A O 1
ATOM 710 N N . VAL A 1 90 ? 10.725 -8.545 -16.982 1.00 82.00 90 VAL A N 1
ATOM 711 C CA . VAL A 1 90 ? 11.146 -7.776 -18.159 1.00 82.00 90 VAL A CA 1
ATOM 712 C C . VAL A 1 90 ? 12.046 -8.658 -19.009 1.00 82.00 90 VAL A C 1
ATOM 714 O O . VAL A 1 90 ? 12.937 -9.332 -18.491 1.00 82.00 90 VAL A O 1
ATOM 717 N N . THR A 1 91 ? 11.781 -8.663 -20.308 1.00 80.88 91 THR A N 1
ATOM 718 C CA . THR A 1 91 ? 12.562 -9.362 -21.333 1.00 80.88 91 THR A CA 1
ATOM 719 C C . THR A 1 91 ? 13.168 -8.344 -22.295 1.00 80.88 91 THR A C 1
ATOM 721 O O . THR A 1 91 ? 12.940 -7.143 -22.156 1.00 80.88 91 THR A O 1
ATOM 724 N N . ASP A 1 92 ? 13.924 -8.819 -23.282 1.00 72.69 92 ASP A N 1
ATOM 725 C CA . ASP A 1 92 ? 14.616 -7.951 -24.231 1.00 72.69 92 ASP A CA 1
ATOM 726 C C . ASP A 1 92 ? 13.666 -7.066 -25.052 1.00 72.69 92 ASP A C 1
ATOM 728 O O . ASP A 1 92 ? 14.044 -5.966 -25.427 1.00 72.69 92 ASP A O 1
ATOM 732 N N . ASP A 1 93 ? 12.445 -7.487 -25.360 1.00 77.44 93 ASP A N 1
ATOM 733 C CA . ASP A 1 93 ? 11.518 -6.712 -26.201 1.00 77.44 93 ASP A CA 1
ATOM 734 C C . ASP A 1 93 ? 10.185 -6.400 -25.514 1.00 77.44 93 ASP A C 1
ATOM 736 O O . ASP A 1 93 ? 9.382 -5.625 -26.039 1.00 77.44 93 ASP A O 1
ATOM 740 N N . LYS A 1 94 ? 9.927 -6.993 -24.343 1.00 85.19 94 LYS A N 1
ATOM 741 C CA . LYS A 1 94 ? 8.614 -6.950 -23.694 1.00 85.19 94 LYS A CA 1
ATOM 742 C C . LYS A 1 94 ? 8.694 -6.789 -22.192 1.00 85.19 94 LYS A C 1
ATOM 744 O O . LYS A 1 94 ? 9.584 -7.321 -21.525 1.00 85.19 94 LYS A O 1
ATOM 749 N N . VAL A 1 95 ? 7.650 -6.170 -21.667 1.00 85.00 95 VAL A N 1
ATOM 750 C CA . VAL A 1 95 ? 7.319 -6.126 -20.248 1.00 85.00 95 VAL A CA 1
ATOM 751 C C . VAL A 1 95 ? 6.158 -7.079 -20.005 1.00 85.00 95 VAL A C 1
ATOM 753 O O . VAL A 1 95 ? 5.089 -6.917 -20.593 1.00 85.00 95 VAL A O 1
ATOM 756 N N . ILE A 1 96 ? 6.375 -8.083 -19.160 1.00 85.56 96 ILE A N 1
ATOM 757 C CA . ILE A 1 96 ? 5.346 -9.020 -18.709 1.00 85.56 96 ILE A CA 1
ATOM 758 C C . ILE A 1 96 ? 4.716 -8.434 -17.452 1.00 85.56 96 ILE A C 1
ATOM 760 O O . ILE A 1 96 ? 5.412 -8.076 -16.503 1.00 85.56 96 ILE A O 1
ATOM 764 N N . LEU A 1 97 ? 3.396 -8.319 -17.450 1.00 87.12 97 LEU A N 1
ATOM 765 C CA . LEU A 1 97 ? 2.619 -7.721 -16.373 1.00 87.12 97 LEU A CA 1
ATOM 766 C C . LEU A 1 97 ? 2.085 -8.806 -15.436 1.00 87.12 97 LEU A C 1
ATOM 768 O O . LEU A 1 97 ? 1.818 -9.928 -15.868 1.00 87.12 97 LEU A O 1
ATOM 772 N N . ARG A 1 98 ? 1.847 -8.477 -14.163 1.00 80.88 98 ARG A N 1
ATOM 773 C CA . ARG A 1 98 ? 1.408 -9.452 -13.137 1.00 80.88 98 ARG A CA 1
ATOM 774 C C . ARG A 1 98 ? 0.095 -10.177 -13.425 1.00 80.88 98 ARG A C 1
ATOM 776 O O . ARG A 1 98 ? -0.137 -11.260 -12.901 1.00 80.88 98 ARG A O 1
ATOM 783 N N . HIS A 1 99 ? -0.765 -9.613 -14.264 1.00 79.81 99 HIS A N 1
ATOM 784 C CA . HIS A 1 99 ? -1.996 -10.270 -14.717 1.00 79.81 99 HIS A CA 1
ATOM 785 C C . HIS A 1 99 ? -1.794 -11.126 -15.985 1.00 79.81 99 HIS A C 1
ATOM 787 O O . HIS A 1 99 ? -2.770 -11.573 -16.584 1.00 79.81 99 HIS A O 1
ATOM 793 N N . GLY A 1 100 ? -0.547 -11.344 -16.412 1.00 81.94 100 GLY A N 1
ATOM 794 C CA . GLY A 1 100 ? -0.167 -12.258 -17.492 1.00 81.94 100 GLY A CA 1
ATOM 795 C C . GLY A 1 100 ? -0.179 -11.669 -18.905 1.00 81.94 100 GLY A C 1
ATOM 796 O O . GLY A 1 100 ? 0.168 -12.378 -19.849 1.00 81.94 100 GLY A O 1
ATOM 797 N N . SER A 1 101 ? -0.558 -10.399 -19.086 1.00 86.50 101 SER A N 1
ATOM 798 C CA . SER A 1 101 ? -0.417 -9.730 -20.390 1.00 86.50 101 SER A CA 1
ATOM 799 C C . SER A 1 101 ? 1.010 -9.228 -20.594 1.00 86.50 101 SER A C 1
ATOM 801 O O . SER A 1 101 ? 1.786 -9.125 -19.645 1.00 86.50 101 SER A O 1
ATOM 803 N N . TRP A 1 102 ? 1.345 -8.866 -21.829 1.00 87.56 102 TRP A N 1
ATOM 804 C CA . TRP A 1 102 ? 2.633 -8.270 -22.162 1.00 87.56 102 TRP A CA 1
ATOM 805 C C . TRP A 1 102 ? 2.448 -6.997 -22.987 1.00 87.56 102 TRP A C 1
ATOM 807 O O . TRP A 1 102 ? 1.475 -6.878 -23.734 1.00 87.56 102 TRP A O 1
ATOM 817 N N . LEU A 1 103 ? 3.389 -6.066 -22.849 1.00 86.12 103 LEU A N 1
ATOM 818 C CA . LEU A 1 103 ? 3.478 -4.837 -23.637 1.00 86.12 103 LEU A CA 1
ATOM 819 C C . LEU A 1 103 ? 4.874 -4.721 -24.265 1.00 86.12 103 LEU A C 1
ATOM 821 O O . LEU A 1 103 ? 5.835 -5.195 -23.651 1.00 86.12 103 LEU A O 1
ATOM 825 N N . PRO A 1 104 ? 5.011 -4.114 -25.459 1.00 85.38 104 PRO A N 1
ATOM 826 C CA . PRO A 1 104 ? 6.320 -3.765 -26.003 1.00 85.38 104 PRO A CA 1
ATOM 827 C C . PRO A 1 104 ? 7.087 -2.867 -25.025 1.00 85.38 104 PRO A C 1
ATOM 829 O O . PRO A 1 104 ? 6.510 -1.955 -24.429 1.00 85.38 104 PRO A O 1
ATOM 832 N N . LEU A 1 105 ? 8.377 -3.140 -24.831 1.00 81.00 105 LEU A N 1
ATOM 833 C CA . LEU A 1 105 ? 9.212 -2.400 -23.879 1.00 81.00 105 LEU A CA 1
ATOM 834 C C . LEU A 1 105 ? 9.327 -0.908 -24.238 1.00 81.00 105 LEU A C 1
ATOM 836 O O . LEU A 1 105 ? 9.358 -0.051 -23.359 1.00 81.00 105 LEU A O 1
ATOM 840 N N . ASP A 1 106 ? 9.361 -0.593 -25.528 1.00 80.69 106 ASP A N 1
ATOM 841 C CA . ASP A 1 106 ? 9.407 0.763 -26.072 1.00 80.69 106 ASP A CA 1
ATOM 842 C C . ASP A 1 106 ? 8.059 1.500 -26.004 1.00 80.69 106 ASP A C 1
ATOM 844 O O . ASP A 1 106 ? 8.052 2.734 -26.013 1.00 80.69 106 ASP A O 1
ATOM 848 N N . ALA A 1 107 ? 6.946 0.780 -25.851 1.00 83.31 107 ALA A N 1
ATOM 849 C CA . ALA A 1 107 ? 5.596 1.336 -25.737 1.00 83.31 107 ALA A CA 1
ATOM 850 C C . ALA A 1 107 ? 5.224 1.791 -24.316 1.00 83.31 107 ALA A C 1
ATOM 852 O O . ALA A 1 107 ? 4.173 2.408 -24.119 1.00 83.31 107 ALA A O 1
ATOM 853 N N . VAL A 1 108 ? 6.053 1.496 -23.309 1.00 81.94 108 VAL A N 1
ATOM 854 C CA . VAL A 1 108 ? 5.753 1.794 -21.903 1.00 81.94 108 VAL A CA 1
ATOM 855 C C . VAL A 1 108 ? 6.734 2.776 -21.277 1.00 81.94 108 VAL A C 1
ATOM 857 O O . VAL A 1 108 ? 7.900 2.866 -21.656 1.00 81.94 108 VAL A O 1
ATOM 860 N N . GLU A 1 109 ? 6.260 3.517 -20.285 1.00 82.19 109 GLU A N 1
ATOM 861 C CA . GLU A 1 109 ? 7.076 4.345 -19.405 1.00 82.19 109 GLU A CA 1
ATOM 862 C C . GLU A 1 109 ? 6.874 3.936 -17.945 1.00 82.19 109 GLU A C 1
ATOM 864 O O . GLU A 1 109 ? 5.784 3.519 -17.542 1.00 82.19 109 GLU A O 1
ATOM 869 N N . LYS A 1 110 ? 7.945 4.039 -17.153 1.00 81.06 110 LYS A N 1
ATOM 870 C CA . LYS A 1 110 ? 7.899 3.804 -15.709 1.00 81.06 110 LYS A CA 1
ATOM 871 C C . LYS A 1 110 ? 7.080 4.906 -15.045 1.00 81.06 110 LYS A C 1
ATOM 873 O O . LYS A 1 110 ? 7.318 6.087 -15.289 1.00 81.06 110 LYS A O 1
ATOM 878 N N . VAL A 1 111 ? 6.152 4.517 -14.182 1.00 78.62 111 VAL A N 1
ATOM 879 C CA . VAL A 1 111 ? 5.408 5.439 -13.328 1.00 78.62 111 VAL A CA 1
ATOM 880 C C . VAL A 1 111 ? 6.093 5.474 -11.972 1.00 78.62 111 VAL A C 1
ATOM 882 O O . VAL A 1 111 ? 6.128 4.478 -11.248 1.00 78.62 111 VAL A O 1
ATOM 885 N N . GLU A 1 112 ? 6.669 6.625 -11.638 1.00 76.12 112 GLU A N 1
ATOM 886 C CA . GLU A 1 112 ? 7.147 6.874 -10.285 1.00 76.12 112 GLU A CA 1
ATOM 887 C C . GLU A 1 112 ? 5.965 7.264 -9.407 1.00 76.12 112 GLU A C 1
ATOM 889 O O . GLU A 1 112 ? 5.406 8.354 -9.518 1.00 76.12 112 GLU A O 1
ATOM 894 N N . HIS A 1 113 ? 5.584 6.341 -8.538 1.00 76.88 113 HIS A N 1
ATOM 895 C CA . HIS A 1 113 ? 4.568 6.570 -7.532 1.00 76.88 113 HIS A CA 1
ATOM 896 C C . HIS A 1 113 ? 5.182 7.089 -6.237 1.00 76.88 113 HIS A C 1
ATOM 898 O O . HIS A 1 113 ? 6.256 6.648 -5.819 1.00 76.88 113 HIS A O 1
ATOM 904 N N . ARG A 1 114 ? 4.463 7.983 -5.551 1.00 83.31 114 ARG A N 1
ATOM 905 C CA . ARG A 1 114 ? 4.853 8.445 -4.211 1.00 83.31 114 ARG A CA 1
ATOM 906 C C . ARG A 1 114 ? 4.747 7.338 -3.156 1.00 83.31 114 ARG A C 1
ATOM 908 O O . ARG A 1 114 ? 5.438 7.399 -2.140 1.00 83.31 114 ARG A O 1
ATOM 915 N N . PHE A 1 115 ? 3.886 6.352 -3.391 1.00 88.31 115 PHE A N 1
ATOM 916 C CA . PHE A 1 115 ? 3.563 5.279 -2.455 1.00 88.31 115 PHE A CA 1
ATOM 917 C C . PHE A 1 115 ? 3.729 3.897 -3.094 1.00 88.31 115 PHE A C 1
ATOM 919 O O . PHE A 1 115 ? 3.772 3.760 -4.316 1.00 88.31 115 PHE A O 1
ATOM 926 N N . LYS A 1 116 ? 3.797 2.855 -2.262 1.00 86.50 116 LYS A N 1
ATOM 927 C CA . LYS A 1 116 ? 3.767 1.448 -2.691 1.00 86.50 116 LYS A CA 1
ATOM 928 C C . LYS A 1 116 ? 2.756 0.631 -1.892 1.00 86.50 116 LYS A C 1
ATOM 930 O O . LYS A 1 116 ? 2.357 0.994 -0.785 1.00 86.50 116 LYS A O 1
ATOM 935 N N . VAL A 1 117 ? 2.380 -0.527 -2.437 1.00 86.50 117 VAL A N 1
ATOM 936 C CA . VAL A 1 117 ? 1.565 -1.514 -1.716 1.00 86.50 117 VAL A CA 1
ATOM 937 C C . VAL A 1 117 ? 2.215 -1.852 -0.375 1.00 86.50 117 VAL A C 1
ATOM 939 O O . VAL A 1 117 ? 3.407 -2.147 -0.292 1.00 86.50 117 VAL A O 1
ATOM 942 N N . GLY A 1 118 ? 1.407 -1.813 0.680 1.00 87.94 118 GLY A N 1
ATOM 943 C CA . GLY A 1 118 ? 1.835 -2.048 2.049 1.00 87.94 118 GLY A CA 1
ATOM 944 C C . GLY A 1 118 ? 2.191 -0.796 2.848 1.00 87.94 118 GLY A C 1
ATOM 945 O O . GLY A 1 118 ? 2.270 -0.906 4.073 1.00 87.94 118 GLY A O 1
ATOM 946 N N . ASP A 1 119 ? 2.354 0.363 2.204 1.00 92.69 119 ASP A N 1
ATOM 947 C CA . ASP A 1 119 ? 2.544 1.631 2.910 1.00 92.69 119 ASP A CA 1
ATOM 948 C C . ASP A 1 119 ? 1.265 2.021 3.668 1.00 92.69 119 ASP A C 1
ATOM 950 O O . ASP A 1 119 ? 0.147 1.732 3.229 1.00 92.69 119 ASP A O 1
ATOM 954 N N . TYR A 1 120 ? 1.434 2.694 4.806 1.00 92.62 120 TYR A N 1
ATOM 955 C CA . TYR A 1 120 ? 0.343 3.349 5.520 1.00 92.62 120 TYR A CA 1
ATOM 956 C C . TYR A 1 120 ? 0.222 4.788 5.039 1.00 92.62 120 TYR A C 1
ATOM 958 O O . TYR A 1 120 ? 1.210 5.519 4.934 1.00 92.62 120 TYR A O 1
ATOM 966 N N . VAL A 1 121 ? -1.007 5.185 4.742 1.00 93.69 121 VAL A N 1
ATOM 967 C CA . VAL A 1 121 ? -1.336 6.502 4.209 1.00 93.69 121 VAL A CA 1
ATOM 968 C C . VAL A 1 121 ? -2.538 7.072 4.936 1.00 93.69 121 VAL A C 1
ATOM 970 O O . VAL A 1 121 ? -3.424 6.326 5.358 1.00 93.69 121 VAL A O 1
ATOM 973 N N . ARG A 1 122 ? -2.586 8.396 5.076 1.00 91.94 122 ARG A N 1
ATOM 974 C CA . ARG A 1 122 ? -3.781 9.106 5.525 1.00 91.94 122 ARG A CA 1
ATOM 975 C C . ARG A 1 122 ? -4.525 9.656 4.317 1.00 91.94 122 ARG A C 1
ATOM 977 O O . ARG A 1 122 ? -3.924 10.286 3.450 1.00 91.94 122 ARG A O 1
ATOM 984 N N . VAL A 1 123 ? -5.832 9.421 4.273 1.00 90.25 123 VAL A N 1
ATOM 985 C CA . VAL A 1 123 ? -6.716 9.997 3.254 1.00 90.25 123 VAL A CA 1
ATOM 986 C C . VAL A 1 123 ? -6.878 11.485 3.534 1.00 90.25 123 VAL A C 1
ATOM 988 O O . VAL A 1 123 ? -7.327 11.856 4.615 1.00 90.25 123 VAL A O 1
ATOM 991 N N . THR A 1 124 ? -6.525 12.345 2.585 1.00 88.62 124 THR A N 1
ATOM 992 C CA . THR A 1 124 ? -6.641 13.806 2.738 1.00 88.62 124 THR A CA 1
ATOM 993 C C . THR A 1 124 ? -7.906 14.362 2.095 1.00 88.62 124 THR A C 1
ATOM 995 O O . THR A 1 124 ? -8.415 15.390 2.537 1.00 88.62 124 THR A O 1
ATOM 998 N N . ASP A 1 125 ? -8.447 13.668 1.093 1.00 82.75 125 ASP A N 1
ATOM 999 C CA . ASP A 1 125 ? -9.654 14.070 0.377 1.00 82.75 125 ASP A CA 1
ATOM 1000 C C . ASP A 1 125 ? -10.474 12.846 -0.056 1.00 82.75 125 ASP A C 1
ATOM 1002 O O . ASP A 1 125 ? -9.962 11.731 -0.189 1.00 82.75 125 ASP A O 1
ATOM 1006 N N . ASN A 1 126 ? -11.769 13.050 -0.278 1.00 70.44 126 ASN A N 1
ATOM 1007 C CA . ASN A 1 126 ? -12.669 11.995 -0.720 1.00 70.44 126 ASN A CA 1
ATOM 1008 C C . ASN A 1 126 ? -12.284 11.510 -2.124 1.00 70.44 126 ASN A C 1
ATOM 1010 O O . ASN A 1 126 ? -12.055 12.306 -3.034 1.00 70.44 126 ASN A O 1
ATOM 1014 N N . SER A 1 127 ? -12.287 10.190 -2.326 1.00 67.00 127 SER A N 1
ATOM 1015 C CA . SER A 1 127 ? -12.164 9.585 -3.657 1.00 67.00 127 SER A CA 1
ATOM 1016 C C . SER A 1 127 ? -13.287 10.058 -4.588 1.00 67.00 127 SER A C 1
ATOM 1018 O O . SER A 1 127 ? -14.407 10.323 -4.141 1.00 67.00 127 SER A O 1
ATOM 1020 N N . THR A 1 128 ? -13.038 10.073 -5.896 1.00 57.28 128 THR A N 1
ATOM 1021 C CA . THR A 1 128 ? -14.077 10.365 -6.893 1.00 57.28 128 THR A CA 1
ATOM 1022 C C . THR A 1 128 ? -15.199 9.304 -6.820 1.00 57.28 128 THR A C 1
ATOM 1024 O O . THR A 1 128 ? -14.891 8.116 -6.696 1.00 57.28 128 THR A O 1
ATOM 1027 N N . PRO A 1 129 ? -16.499 9.668 -6.860 1.00 50.47 129 PRO A N 1
ATOM 1028 C CA . PRO A 1 129 ? -17.587 8.710 -6.643 1.00 50.47 129 PRO A CA 1
ATOM 1029 C C . PRO A 1 129 ? -17.659 7.649 -7.751 1.00 50.47 129 PRO A C 1
ATOM 1031 O O . PRO A 1 129 ? -17.860 7.987 -8.914 1.00 50.47 129 PRO A O 1
ATOM 1034 N N . GLY A 1 130 ? -17.544 6.368 -7.385 1.00 46.88 130 GLY A N 1
ATOM 1035 C CA . GLY A 1 130 ? -17.644 5.232 -8.315 1.00 46.88 130 GLY A CA 1
ATOM 1036 C C . GLY A 1 130 ? -18.801 4.257 -8.054 1.00 46.88 130 GLY A C 1
ATOM 1037 O O . GLY A 1 130 ? -18.899 3.247 -8.744 1.00 46.88 130 GLY A O 1
ATOM 1038 N N . GLY A 1 131 ? -19.677 4.502 -7.069 1.00 51.84 131 GLY A N 1
ATOM 1039 C CA . GLY A 1 131 ? -20.773 3.577 -6.750 1.00 51.84 131 GLY A CA 1
ATOM 1040 C C . GLY A 1 131 ? -21.441 3.795 -5.388 1.00 51.84 131 GLY A C 1
ATOM 1041 O O . GLY A 1 131 ? -21.248 4.827 -4.754 1.00 51.84 131 GLY A O 1
ATOM 1042 N N . PHE A 1 132 ? -22.231 2.800 -4.959 1.00 45.91 132 PHE A N 1
ATOM 1043 C CA . PHE A 1 132 ? -23.089 2.802 -3.756 1.00 45.91 132 PHE A CA 1
ATOM 1044 C C . PHE A 1 132 ? -22.372 2.530 -2.418 1.00 45.91 132 PHE A C 1
ATOM 1046 O O . PHE A 1 132 ? -23.033 2.415 -1.386 1.00 45.91 132 PHE A O 1
ATOM 1053 N N . PHE A 1 133 ? -21.049 2.371 -2.414 1.00 57.94 133 PHE A N 1
ATOM 1054 C CA . PHE A 1 133 ? -20.297 2.130 -1.178 1.00 57.94 133 PHE A CA 1
ATOM 1055 C C . PHE A 1 133 ? -20.009 3.464 -0.452 1.00 57.94 133 PHE A C 1
ATOM 1057 O O . PHE A 1 133 ? -20.458 4.521 -0.889 1.00 57.94 133 PHE A O 1
ATOM 1064 N N . LYS A 1 134 ? -19.338 3.451 0.707 1.00 63.84 134 LYS A N 1
ATOM 1065 C CA . LYS A 1 134 ? -18.888 4.692 1.363 1.00 63.84 134 LYS A CA 1
ATOM 1066 C C . LYS A 1 134 ? -17.382 4.859 1.154 1.00 63.84 134 LYS A C 1
ATOM 1068 O O . LYS A 1 134 ? -16.664 3.899 1.431 1.00 63.84 134 LYS A O 1
ATOM 1073 N N . PRO A 1 135 ? -16.904 6.020 0.669 1.00 70.06 135 PRO A N 1
ATOM 1074 C CA . PRO A 1 135 ? -15.474 6.285 0.610 1.00 70.06 135 PRO A CA 1
ATOM 1075 C C . PRO A 1 135 ? -14.893 6.266 2.025 1.00 70.06 135 PRO A C 1
ATOM 1077 O O . PRO A 1 135 ? -15.586 6.578 2.995 1.00 70.06 135 PRO A O 1
ATOM 1080 N N . VAL A 1 136 ? -13.616 5.910 2.138 1.00 74.38 136 VAL A N 1
ATOM 1081 C CA . VAL A 1 136 ? -12.843 6.114 3.365 1.00 74.38 136 VAL A CA 1
ATOM 1082 C C . VAL A 1 136 ? -12.870 7.600 3.713 1.00 74.38 136 VAL A C 1
ATOM 1084 O O . VAL A 1 136 ? -12.546 8.439 2.868 1.00 74.38 136 VAL A O 1
ATOM 1087 N N . THR A 1 137 ? -13.267 7.906 4.947 1.00 80.00 137 THR A N 1
ATOM 1088 C CA . THR A 1 137 ? -13.373 9.268 5.468 1.00 80.00 137 THR A CA 1
ATOM 1089 C C . THR A 1 137 ? -12.006 9.965 5.422 1.00 80.00 137 THR A C 1
ATOM 1091 O O . THR A 1 137 ? -11.014 9.360 5.846 1.00 80.00 137 THR A O 1
ATOM 1094 N N . PRO A 1 138 ? -11.914 11.232 4.980 1.00 85.56 138 PRO A N 1
ATOM 1095 C CA . PRO A 1 138 ? -10.701 12.025 5.139 1.00 85.56 138 PRO A CA 1
ATOM 1096 C C . PRO A 1 138 ? -10.249 12.050 6.605 1.00 85.56 138 PRO A C 1
ATOM 1098 O O . PRO A 1 138 ? -11.070 12.095 7.517 1.00 85.56 138 PRO A O 1
ATOM 1101 N N . GLY A 1 139 ? -8.943 11.976 6.835 1.00 81.19 139 GLY A N 1
ATOM 1102 C CA . GLY A 1 139 ? -8.329 11.817 8.153 1.00 81.19 139 GLY A CA 1
ATOM 1103 C C . GLY A 1 139 ? -8.015 10.366 8.530 1.00 81.19 139 GLY A C 1
ATOM 1104 O O . GLY A 1 139 ? -7.119 10.145 9.349 1.00 81.19 139 GLY A O 1
ATOM 1105 N N . THR A 1 140 ? -8.669 9.386 7.898 1.00 82.94 140 THR A N 1
ATOM 1106 C CA . THR A 1 140 ? -8.443 7.957 8.166 1.00 82.94 140 THR A CA 1
ATOM 1107 C C . THR A 1 140 ? -7.058 7.528 7.703 1.00 82.94 140 THR A C 1
ATOM 1109 O O . THR A 1 140 ? -6.675 7.788 6.561 1.00 82.94 140 THR A O 1
ATOM 1112 N N . VAL A 1 141 ? -6.338 6.811 8.567 1.00 87.00 141 VAL A N 1
ATOM 1113 C CA . VAL A 1 141 ? -5.116 6.093 8.197 1.00 87.00 141 VAL A CA 1
ATOM 1114 C C . VAL A 1 141 ? -5.477 4.679 7.763 1.00 87.00 141 VAL A C 1
ATOM 1116 O O . VAL A 1 141 ? -6.155 3.956 8.492 1.00 87.00 141 VAL A O 1
ATOM 1119 N N . ALA A 1 142 ? -5.005 4.272 6.592 1.00 87.75 142 ALA A N 1
ATOM 1120 C CA . ALA A 1 142 ? -5.210 2.934 6.063 1.00 87.75 142 ALA A CA 1
ATOM 1121 C C . ALA A 1 142 ? -3.958 2.438 5.341 1.00 87.75 142 ALA A C 1
ATOM 1123 O O . ALA A 1 142 ? -3.108 3.214 4.905 1.00 87.75 142 ALA A O 1
ATOM 1124 N N . LYS A 1 143 ? -3.855 1.119 5.204 1.00 90.31 143 LYS A N 1
ATOM 1125 C CA . LYS A 1 143 ? -2.777 0.481 4.458 1.00 90.31 143 LYS A CA 1
ATOM 1126 C C . LYS A 1 143 ? -3.155 0.353 2.986 1.00 90.31 143 LYS A C 1
ATOM 1128 O O . LYS A 1 143 ? -4.292 -0.001 2.670 1.00 90.31 143 LYS A O 1
ATOM 1133 N N . ILE A 1 144 ? -2.211 0.594 2.083 1.00 91.31 144 ILE A N 1
ATOM 1134 C CA . ILE A 1 144 ? -2.406 0.346 0.652 1.00 91.31 144 ILE A CA 1
ATOM 1135 C C . ILE A 1 144 ? -2.453 -1.165 0.418 1.00 91.31 144 ILE A C 1
ATOM 1137 O O . ILE A 1 144 ? -1.465 -1.868 0.637 1.00 91.31 144 ILE A O 1
ATOM 1141 N N . ALA A 1 145 ? -3.601 -1.656 -0.047 1.00 85.69 145 ALA A N 1
ATOM 1142 C CA . ALA A 1 145 ? -3.844 -3.073 -0.300 1.00 85.69 145 ALA A CA 1
ATOM 1143 C C . ALA A 1 145 ? -3.395 -3.503 -1.703 1.00 85.69 145 ALA A C 1
ATOM 1145 O O . ALA A 1 145 ? -2.877 -4.604 -1.875 1.00 85.69 145 ALA A O 1
ATOM 1146 N N . ARG A 1 146 ? -3.613 -2.647 -2.710 1.00 82.56 146 ARG A N 1
ATOM 1147 C CA . ARG A 1 146 ? -3.195 -2.880 -4.102 1.00 82.56 146 ARG A CA 1
ATOM 1148 C C . ARG A 1 146 ? -3.095 -1.574 -4.886 1.00 82.56 146 ARG A C 1
ATOM 1150 O O . ARG A 1 146 ? -3.784 -0.602 -4.562 1.00 82.56 146 ARG A O 1
ATOM 1157 N N . SER A 1 147 ? -2.313 -1.605 -5.957 1.00 81.25 147 SER A N 1
ATOM 1158 C CA . SER A 1 147 ? -2.441 -0.670 -7.072 1.00 81.25 147 SER A CA 1
ATOM 1159 C C . SER A 1 147 ? -3.727 -0.967 -7.863 1.00 81.25 147 SER A C 1
ATOM 1161 O O . SER A 1 147 ? -4.222 -2.100 -7.900 1.00 81.25 147 SER A O 1
ATOM 1163 N N . ALA A 1 148 ? -4.321 0.065 -8.448 1.00 71.56 148 ALA A N 1
ATOM 1164 C CA . ALA A 1 148 ? -5.442 -0.032 -9.372 1.00 71.56 148 ALA A CA 1
ATOM 1165 C C . ALA A 1 148 ? -5.013 0.437 -10.764 1.00 71.56 148 ALA A C 1
ATOM 1167 O O . ALA A 1 148 ? -3.969 1.059 -10.921 1.00 71.56 148 ALA A O 1
ATOM 1168 N N . SER A 1 149 ? -5.828 0.157 -11.784 1.00 63.75 149 SER A N 1
ATOM 1169 C CA . SER A 1 149 ? -5.578 0.678 -13.130 1.00 63.75 149 SER A CA 1
ATOM 1170 C C . SER A 1 149 ? -5.531 2.210 -13.111 1.00 63.75 149 SER A C 1
ATOM 1172 O O . SER A 1 149 ? -6.470 2.843 -12.620 1.00 63.75 149 SER A O 1
ATOM 1174 N N . GLY A 1 150 ? -4.479 2.791 -13.683 1.00 66.31 150 GLY A N 1
ATOM 1175 C CA . GLY A 1 150 ? -4.195 4.226 -13.617 1.00 66.31 150 GLY A CA 1
ATOM 1176 C C . GLY A 1 150 ? -3.303 4.600 -12.427 1.00 66.31 150 GLY A C 1
ATOM 1177 O O . GLY A 1 150 ? -2.573 3.772 -11.896 1.00 66.31 150 GLY A O 1
ATOM 1178 N N . ASP A 1 151 ? -3.386 5.855 -11.987 1.00 70.56 151 ASP A N 1
ATOM 1179 C CA . ASP A 1 151 ? -2.607 6.386 -10.854 1.00 70.56 151 ASP A CA 1
ATOM 1180 C C . ASP A 1 151 ? -3.344 6.199 -9.508 1.00 70.56 151 ASP A C 1
ATOM 1182 O O . ASP A 1 151 ? -3.306 7.066 -8.633 1.00 70.56 151 ASP A O 1
ATOM 1186 N N . GLY A 1 152 ? -4.113 5.111 -9.386 1.00 82.56 152 GLY A N 1
ATOM 1187 C CA . GLY A 1 152 ? -5.047 4.872 -8.286 1.00 82.56 152 GLY A CA 1
ATOM 1188 C C . GLY A 1 152 ? -4.598 3.779 -7.314 1.00 82.56 152 GLY A C 1
ATOM 1189 O O . GLY A 1 152 ? -4.062 2.748 -7.708 1.00 82.56 152 GLY A O 1
ATOM 1190 N N . TRP A 1 153 ? -4.923 3.958 -6.039 1.00 87.19 153 TRP A N 1
ATOM 1191 C CA . TRP A 1 153 ? -4.637 3.056 -4.927 1.00 87.19 153 TRP A CA 1
ATOM 1192 C C . TRP A 1 153 ? -5.918 2.566 -4.295 1.00 87.19 153 TRP A C 1
ATOM 1194 O O . TRP A 1 153 ? -6.818 3.357 -4.017 1.00 87.19 153 TRP A O 1
ATOM 1204 N N . MET A 1 154 ? -5.980 1.277 -3.985 1.00 86.69 154 MET A N 1
ATOM 1205 C CA . MET A 1 154 ? -7.034 0.747 -3.132 1.00 86.69 154 MET A CA 1
ATOM 1206 C C . MET A 1 154 ? -6.503 0.553 -1.716 1.00 86.69 154 MET A C 1
ATOM 1208 O O . MET A 1 154 ? -5.488 -0.117 -1.506 1.00 86.69 154 MET A O 1
ATOM 1212 N N . LEU A 1 155 ? -7.224 1.099 -0.743 1.00 88.31 155 LEU A N 1
ATOM 1213 C CA . LEU A 1 155 ? -6.893 0.985 0.675 1.00 88.31 155 LEU A CA 1
ATOM 1214 C C . LEU A 1 155 ? -7.572 -0.244 1.295 1.00 88.31 155 LEU A C 1
ATOM 1216 O O . LEU A 1 155 ? -8.664 -0.639 0.870 1.00 88.31 155 LEU A O 1
ATOM 1220 N N . GLU A 1 156 ? -6.962 -0.854 2.308 1.00 84.06 156 GLU A N 1
ATOM 1221 C CA . GLU A 1 156 ? -7.612 -1.904 3.099 1.00 84.06 156 GLU A CA 1
ATOM 1222 C C . GLU A 1 156 ? -8.949 -1.386 3.663 1.00 84.06 156 GLU A C 1
ATOM 1224 O O . GLU A 1 156 ? -9.036 -0.275 4.179 1.00 84.06 156 GLU A O 1
ATOM 1229 N N . GLY A 1 157 ? -10.022 -2.165 3.502 1.00 75.50 157 GLY A N 1
ATOM 1230 C CA . GLY A 1 157 ? -11.371 -1.779 3.939 1.00 75.50 157 GLY A CA 1
ATOM 1231 C C . GLY A 1 157 ? -12.111 -0.783 3.034 1.00 75.50 157 GLY A C 1
ATOM 1232 O O . GLY A 1 157 ? -13.313 -0.605 3.206 1.00 75.50 157 GLY A O 1
ATOM 1233 N N . SER A 1 158 ? -11.460 -0.191 2.025 1.00 73.44 158 SER A N 1
ATOM 1234 C CA . SER A 1 158 ? -12.109 0.765 1.105 1.00 73.44 158 SER A CA 1
ATOM 1235 C C . SER A 1 158 ? -13.045 0.122 0.070 1.00 73.44 158 SER A C 1
ATOM 1237 O O . SER A 1 158 ? -13.784 0.817 -0.625 1.00 73.44 158 SER A O 1
ATOM 1239 N N . GLY A 1 159 ? -13.043 -1.208 -0.054 1.00 76.06 159 GLY A N 1
ATOM 1240 C CA . GLY A 1 159 ? -13.908 -1.932 -0.986 1.00 76.06 159 GLY A CA 1
ATOM 1241 C C . GLY A 1 159 ? -13.543 -1.681 -2.452 1.00 76.06 159 GLY A C 1
ATOM 1242 O O . GLY A 1 159 ? -12.625 -2.310 -2.969 1.00 76.06 159 GLY A O 1
ATOM 1243 N N . ILE A 1 160 ? -14.293 -0.805 -3.132 1.00 73.50 160 ILE A N 1
ATOM 1244 C CA . ILE A 1 160 ? -14.121 -0.483 -4.565 1.00 73.50 160 ILE A CA 1
ATOM 1245 C C . ILE A 1 160 ? -13.625 0.950 -4.819 1.00 73.50 160 ILE A C 1
ATOM 1247 O O . ILE A 1 160 ? -13.607 1.386 -5.968 1.00 73.50 160 ILE A O 1
ATOM 1251 N N . TYR A 1 161 ? -13.276 1.699 -3.769 1.00 80.12 161 TYR A N 1
ATOM 1252 C CA . TYR A 1 161 ? -12.772 3.064 -3.917 1.00 80.12 161 TYR A CA 1
ATOM 1253 C C . TYR A 1 161 ? -11.286 3.091 -4.249 1.00 80.12 161 TYR A C 1
ATOM 1255 O O . TYR A 1 161 ? -10.495 2.304 -3.727 1.00 80.12 161 TYR A O 1
ATOM 1263 N N . PHE A 1 162 ? -10.931 4.044 -5.107 1.00 84.19 162 PHE A N 1
ATOM 1264 C CA . PHE A 1 162 ? -9.565 4.289 -5.537 1.00 84.19 162 PHE A CA 1
ATOM 1265 C C . PHE A 1 162 ? -9.153 5.718 -5.191 1.00 84.19 162 PHE A C 1
ATOM 1267 O O . PHE A 1 162 ? -9.943 6.652 -5.341 1.00 84.19 162 PHE A O 1
ATOM 1274 N N . TYR A 1 163 ? -7.915 5.869 -4.738 1.00 86.31 163 TYR A N 1
ATOM 1275 C CA . TYR A 1 163 ? -7.324 7.125 -4.287 1.00 86.31 163 TYR A CA 1
ATOM 1276 C C . TYR A 1 163 ? -6.100 7.434 -5.124 1.00 86.31 163 TYR A C 1
ATOM 1278 O O . TYR A 1 163 ? -5.300 6.548 -5.377 1.00 86.31 163 TYR A O 1
ATOM 1286 N N . THR A 1 164 ? -5.927 8.674 -5.546 1.00 87.56 164 THR A N 1
ATOM 1287 C CA . THR A 1 164 ? -4.707 9.095 -6.249 1.00 87.56 164 THR A CA 1
ATOM 1288 C C . THR A 1 164 ? -3.632 9.554 -5.266 1.00 87.56 164 THR A C 1
ATOM 1290 O O . THR A 1 164 ? -3.939 9.867 -4.115 1.00 87.56 164 THR A O 1
ATOM 1293 N N . ASP A 1 165 ? -2.381 9.666 -5.722 1.00 87.38 165 ASP A N 1
ATOM 1294 C CA . ASP A 1 165 ? -1.256 10.184 -4.918 1.00 87.38 165 ASP A CA 1
ATOM 1295 C C . ASP A 1 165 ? -1.556 11.538 -4.248 1.00 87.38 165 ASP A C 1
ATOM 1297 O O . ASP A 1 165 ? -1.077 11.806 -3.148 1.00 87.38 165 ASP A O 1
ATOM 1301 N N . ASN A 1 166 ? -2.374 12.385 -4.881 1.00 87.50 166 ASN A N 1
ATOM 1302 C CA . ASN A 1 166 ? -2.727 13.710 -4.360 1.00 87.50 166 ASN A CA 1
ATOM 1303 C C . ASN A 1 166 ? -3.777 13.672 -3.238 1.00 87.50 166 ASN A C 1
ATOM 1305 O O . ASN A 1 166 ? -3.968 14.669 -2.546 1.00 87.50 166 ASN A O 1
ATOM 1309 N N . GLN A 1 167 ? -4.460 12.541 -3.060 1.00 90.12 167 GLN A N 1
ATOM 1310 C CA . GLN A 1 167 ? -5.488 12.332 -2.032 1.00 90.12 167 GLN A CA 1
ATOM 1311 C C . GLN A 1 167 ? -4.941 11.577 -0.818 1.00 90.12 167 GLN A C 1
ATOM 1313 O O . GLN A 1 167 ? -5.705 11.185 0.067 1.00 90.12 167 GLN A O 1
ATOM 1318 N N . LEU A 1 168 ? -3.628 11.339 -0.800 1.00 92.00 168 LEU A N 1
ATOM 1319 C CA . LEU A 1 168 ? -2.938 10.547 0.200 1.00 92.00 168 LEU A CA 1
ATOM 1320 C C . LEU A 1 168 ? -1.709 11.295 0.721 1.00 92.00 168 LEU A C 1
ATOM 1322 O O . LEU A 1 168 ? -0.979 11.965 -0.015 1.00 92.00 168 LEU A O 1
ATOM 1326 N N . GLU A 1 169 ? -1.435 11.121 2.005 1.00 94.25 169 GLU A N 1
ATOM 1327 C CA . GLU A 1 169 ? -0.179 11.525 2.630 1.00 94.25 169 GLU A CA 1
ATOM 1328 C C . GLU A 1 169 ? 0.457 10.344 3.377 1.00 94.25 169 GLU A C 1
ATOM 1330 O O . GLU A 1 169 ? -0.269 9.462 3.841 1.00 94.25 169 GLU A O 1
ATOM 1335 N N . PRO A 1 170 ? 1.797 10.292 3.504 1.00 94.31 170 PRO A N 1
ATOM 1336 C CA . PRO A 1 170 ? 2.461 9.268 4.302 1.00 94.31 170 PRO A CA 1
ATOM 1337 C C . PRO A 1 170 ? 1.955 9.288 5.744 1.00 94.31 170 PRO A C 1
ATOM 1339 O O . PRO A 1 170 ? 1.840 10.356 6.347 1.00 94.31 170 PRO A O 1
ATOM 1342 N N . ALA A 1 171 ? 1.698 8.113 6.307 1.00 92.56 171 ALA A N 1
ATOM 1343 C CA . ALA A 1 171 ? 1.286 7.966 7.693 1.00 92.56 171 ALA A CA 1
ATOM 1344 C C . ALA A 1 171 ? 2.047 6.827 8.373 1.00 92.56 171 ALA A C 1
ATOM 1346 O O . ALA A 1 171 ? 2.530 5.894 7.732 1.00 92.56 171 ALA A O 1
ATOM 1347 N N . GLU A 1 172 ? 2.137 6.895 9.696 1.00 90.00 172 GLU A N 1
ATOM 1348 C CA . GLU A 1 172 ? 2.572 5.756 10.496 1.00 90.00 172 GLU A CA 1
ATOM 1349 C C . GLU A 1 172 ? 1.421 4.750 10.654 1.00 90.00 172 GLU A C 1
ATOM 1351 O O . GLU A 1 172 ? 0.251 5.138 10.575 1.00 90.00 172 GLU A O 1
ATOM 1356 N N . PRO A 1 173 ? 1.720 3.457 10.882 1.00 86.62 173 PRO A N 1
ATOM 1357 C CA . PRO A 1 173 ? 0.698 2.475 11.214 1.00 86.62 173 PRO A CA 1
ATOM 1358 C C . PRO A 1 173 ? -0.169 2.952 12.387 1.00 86.62 173 PRO A C 1
ATOM 1360 O O . PRO A 1 173 ? 0.362 3.534 13.338 1.00 86.62 173 PRO A O 1
ATOM 1363 N N . PRO A 1 174 ? -1.486 2.686 12.371 1.00 84.12 174 PRO A N 1
ATOM 1364 C CA . PRO A 1 174 ? -2.335 3.058 13.486 1.00 84.12 174 PRO A CA 1
ATOM 1365 C C . PRO A 1 174 ? -1.882 2.314 14.748 1.00 84.12 174 PRO A C 1
ATOM 1367 O O . PRO A 1 174 ? -1.549 1.127 14.711 1.00 84.12 174 PRO A O 1
ATOM 1370 N N . LYS A 1 175 ? -1.889 3.026 15.879 1.00 86.31 175 LYS A N 1
ATOM 1371 C CA . LYS A 1 175 ? -1.504 2.493 17.197 1.00 86.31 175 LYS A CA 1
ATOM 1372 C C . LYS A 1 175 ? -2.357 1.292 17.620 1.00 86.31 175 LYS A C 1
ATOM 1374 O O . LYS A 1 175 ? -1.886 0.446 18.376 1.00 86.31 175 LYS A O 1
ATOM 1379 N N . PHE A 1 176 ? -3.590 1.228 17.124 1.00 88.50 176 PHE A N 1
ATOM 1380 C CA . PHE A 1 176 ? -4.545 0.163 17.393 1.00 88.50 176 PHE A CA 1
ATOM 1381 C C . PHE A 1 176 ? -5.173 -0.341 16.093 1.00 88.50 176 PHE A C 1
ATOM 1383 O O . PHE A 1 176 ? -5.295 0.408 15.120 1.00 88.50 176 PHE A O 1
ATOM 1390 N N . LYS A 1 177 ? -5.621 -1.595 16.083 1.00 86.94 177 LYS A N 1
ATOM 1391 C CA . LYS A 1 177 ? -6.333 -2.224 14.962 1.00 86.94 177 LYS A CA 1
ATOM 1392 C C . LYS A 1 177 ? -7.596 -2.939 15.437 1.00 86.94 177 LYS A C 1
ATOM 1394 O O . LYS A 1 177 ? -7.749 -3.285 16.606 1.00 86.94 177 LYS A O 1
ATOM 1399 N N . VAL A 1 178 ? -8.499 -3.202 14.495 1.00 83.38 178 VAL A N 1
ATOM 1400 C CA . VAL A 1 178 ? -9.682 -4.035 14.742 1.00 83.38 178 VAL A CA 1
ATOM 1401 C C . VAL A 1 178 ? -9.252 -5.414 15.253 1.00 83.38 178 VAL A C 1
ATOM 1403 O O . VAL A 1 178 ? -8.336 -6.033 14.709 1.00 83.38 178 VAL A O 1
ATOM 1406 N N . GLY A 1 179 ? -9.922 -5.882 16.302 1.00 85.88 179 GLY A N 1
ATOM 1407 C CA . GLY A 1 179 ? -9.621 -7.114 17.026 1.00 85.88 179 GLY A CA 1
ATOM 1408 C C . GLY A 1 179 ? -8.674 -6.934 18.213 1.00 85.88 179 GLY A C 1
ATOM 1409 O O . GLY A 1 179 ? -8.544 -7.867 19.005 1.00 85.88 179 GLY A O 1
ATOM 1410 N N . ASP A 1 180 ? -8.040 -5.769 18.379 1.00 89.88 180 ASP A N 1
ATOM 1411 C CA . ASP A 1 180 ? -7.222 -5.517 19.563 1.00 89.88 180 ASP A CA 1
ATOM 1412 C C . ASP A 1 180 ? -8.099 -5.450 20.819 1.00 89.88 180 ASP A C 1
ATOM 1414 O O . ASP A 1 180 ? -9.101 -4.728 20.874 1.00 89.88 180 ASP A O 1
ATOM 1418 N N . GLY A 1 181 ? -7.681 -6.188 21.848 1.00 91.06 181 GLY A N 1
ATOM 1419 C CA . GLY A 1 181 ? -8.181 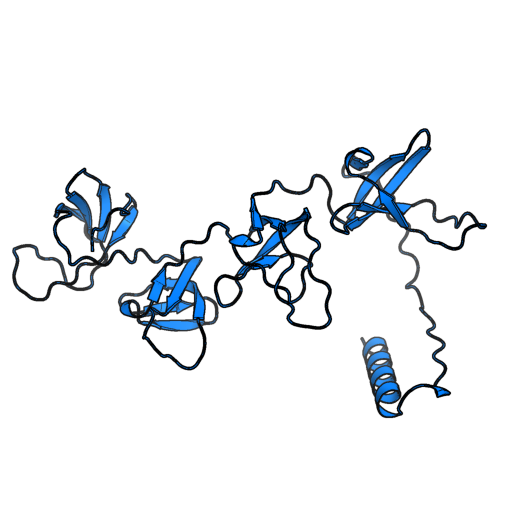-6.012 23.204 1.00 91.06 181 GLY A CA 1
ATOM 1420 C C . GLY A 1 181 ? -7.610 -4.726 23.790 1.00 91.06 181 GLY A C 1
ATOM 1421 O O . GLY A 1 181 ? -6.392 -4.531 23.819 1.00 91.06 181 GLY A O 1
ATOM 1422 N N . VAL A 1 182 ? -8.484 -3.850 24.267 1.00 93.06 182 VAL A N 1
ATOM 1423 C CA . VAL A 1 182 ? -8.112 -2.536 24.790 1.00 93.06 182 VAL A CA 1
ATOM 1424 C C . VAL A 1 182 ? -8.742 -2.282 26.147 1.00 93.06 182 VAL A C 1
ATOM 1426 O O . VAL A 1 182 ? -9.847 -2.732 26.443 1.00 93.06 182 VAL A O 1
ATOM 1429 N N . ARG A 1 183 ? -8.030 -1.524 26.972 1.00 93.56 183 ARG A N 1
ATOM 1430 C CA . ARG A 1 183 ? -8.598 -0.825 28.116 1.00 93.56 183 ARG A CA 1
ATOM 1431 C C . ARG A 1 183 ? -8.999 0.571 27.664 1.00 93.56 183 ARG A C 1
ATOM 1433 O O . ARG A 1 183 ? -8.171 1.290 27.108 1.00 93.56 183 ARG A O 1
ATOM 1440 N N . VAL A 1 184 ? -10.254 0.915 27.901 1.00 92.88 184 VAL A N 1
ATOM 1441 C CA . VAL A 1 184 ? -10.851 2.214 27.603 1.00 92.88 184 VAL A CA 1
ATOM 1442 C C . VAL A 1 184 ? -10.910 3.022 28.894 1.00 92.88 184 VAL A C 1
ATOM 1444 O O . VAL A 1 184 ? -11.299 2.476 29.927 1.00 92.88 184 VAL A O 1
ATOM 1447 N N . GLN A 1 185 ? -10.517 4.293 28.834 1.00 92.81 185 GLN A N 1
ATOM 1448 C CA . GLN A 1 185 ? -10.656 5.256 29.923 1.00 92.81 185 GLN A CA 1
ATOM 1449 C C . GLN A 1 185 ? -11.422 6.496 29.441 1.00 92.81 185 GLN A C 1
ATOM 1451 O O . GLN A 1 185 ? -10.945 7.232 28.572 1.00 92.81 185 GLN A O 1
ATOM 1456 N N . GLU A 1 186 ? -12.586 6.747 30.038 1.00 87.12 186 GLU A N 1
ATOM 1457 C CA . GLU A 1 186 ? -13.428 7.915 29.769 1.00 87.12 186 GLU A CA 1
ATOM 1458 C C . GLU A 1 186 ? -13.819 8.576 31.098 1.00 87.12 186 GLU A C 1
ATOM 1460 O O . GLU A 1 186 ? -14.610 8.048 31.874 1.00 87.12 186 GLU A O 1
ATOM 1465 N N . GLY A 1 187 ? -13.212 9.727 31.405 1.00 89.62 187 GLY A N 1
ATOM 1466 C CA . GLY A 1 187 ? -13.344 10.339 32.729 1.00 89.62 187 GLY A CA 1
ATOM 1467 C C . GLY A 1 187 ? -12.796 9.425 33.833 1.00 89.62 187 GLY A C 1
ATOM 1468 O O . GLY A 1 187 ? -11.628 9.029 33.786 1.00 89.62 187 GLY A O 1
ATOM 1469 N N . ASP A 1 188 ? -13.646 9.106 34.810 1.00 89.00 188 ASP A N 1
ATOM 1470 C CA . ASP A 1 188 ? -13.329 8.197 35.921 1.00 89.00 188 ASP A CA 1
ATOM 1471 C C . ASP A 1 188 ? -13.673 6.727 35.607 1.00 89.00 188 ASP A C 1
ATOM 1473 O O . ASP A 1 188 ? -13.292 5.826 36.362 1.00 89.00 188 ASP A O 1
ATOM 1477 N N . ASP A 1 189 ? -14.360 6.467 34.491 1.00 87.06 189 ASP A N 1
ATOM 1478 C CA . ASP A 1 189 ? -14.775 5.127 34.095 1.00 87.06 189 ASP A CA 1
ATOM 1479 C C . ASP A 1 189 ? -13.670 4.420 33.305 1.00 87.06 189 ASP A C 1
ATOM 1481 O O . ASP A 1 189 ? -13.085 4.956 32.359 1.00 87.06 189 ASP A O 1
ATOM 1485 N N . VAL A 1 190 ? -13.386 3.175 33.699 1.00 90.06 190 VAL A N 1
ATOM 1486 C CA . VAL A 1 190 ? -12.377 2.322 33.063 1.00 90.06 190 VAL A CA 1
ATOM 1487 C C . VAL A 1 190 ? -12.956 0.937 32.823 1.00 90.06 190 VAL A C 1
ATOM 1489 O O . VAL A 1 190 ? -13.421 0.282 33.758 1.00 90.06 190 VAL A O 1
ATOM 1492 N N . TRP A 1 191 ? -12.890 0.454 31.585 1.00 89.88 191 TRP A N 1
ATOM 1493 C CA . TRP A 1 191 ? -13.367 -0.885 31.229 1.00 89.88 191 TRP A CA 1
ATOM 1494 C C . TRP A 1 191 ? -12.515 -1.539 30.143 1.00 89.88 191 TRP A C 1
ATOM 1496 O O . TRP A 1 191 ? -11.721 -0.893 29.464 1.00 89.88 191 TRP A O 1
ATOM 1506 N N . GLU A 1 192 ? -12.662 -2.853 29.989 1.00 91.12 192 GLU A N 1
ATOM 1507 C CA . GLU A 1 192 ? -12.003 -3.623 28.933 1.00 91.12 192 GLU A CA 1
ATOM 1508 C C . GLU A 1 192 ? -12.971 -3.870 27.777 1.00 91.12 192 GLU A C 1
ATOM 1510 O O . GLU A 1 192 ? -14.175 -4.069 27.963 1.00 91.12 192 GLU A O 1
ATOM 1515 N N . SER A 1 193 ? -12.451 -3.814 26.559 1.00 91.31 193 SER A N 1
ATOM 1516 C CA . SER A 1 193 ? -13.243 -3.843 25.340 1.00 91.31 193 SER A CA 1
ATOM 1517 C C . SER A 1 193 ? -12.426 -4.412 24.182 1.00 91.31 193 SER A C 1
ATOM 1519 O O . SER A 1 193 ? -11.227 -4.659 24.306 1.00 91.31 193 SER A O 1
ATOM 1521 N N . THR A 1 194 ? -13.081 -4.658 23.053 1.00 90.31 194 THR A N 1
ATOM 1522 C CA . THR A 1 194 ? -12.420 -5.033 21.799 1.00 90.31 194 THR A CA 1
ATOM 1523 C C . THR A 1 194 ? -12.725 -3.974 20.758 1.00 90.31 194 THR A C 1
ATOM 1525 O O . THR A 1 194 ? -13.881 -3.570 20.617 1.00 90.31 194 THR A O 1
ATOM 1528 N N . ILE A 1 195 ? -11.709 -3.534 20.017 1.00 88.31 195 ILE A N 1
ATOM 1529 C CA . ILE A 1 195 ? -11.928 -2.659 18.865 1.00 88.31 195 ILE A CA 1
ATOM 1530 C C . ILE A 1 195 ? -12.630 -3.468 17.782 1.00 88.31 195 ILE A C 1
ATOM 1532 O O . ILE A 1 195 ? -12.085 -4.440 17.266 1.00 88.31 195 ILE A O 1
ATOM 1536 N N . VAL A 1 196 ? -13.830 -3.051 17.408 1.00 86.56 196 VAL A N 1
ATOM 1537 C CA . VAL A 1 196 ? -14.634 -3.688 16.356 1.00 86.56 196 VAL A CA 1
ATOM 1538 C C . VAL A 1 196 ? -14.686 -2.855 15.076 1.00 86.56 196 VAL A C 1
ATOM 1540 O O . VAL A 1 196 ? -15.113 -3.353 14.038 1.00 86.56 196 VAL A O 1
ATOM 1543 N N . GLY A 1 197 ? -14.223 -1.603 15.118 1.00 83.19 197 GLY A N 1
ATOM 1544 C CA . GLY A 1 197 ? -14.164 -0.735 13.947 1.00 83.19 197 GLY A CA 1
ATOM 1545 C C . GLY A 1 197 ? -13.403 0.565 14.189 1.00 83.19 197 GLY A C 1
ATOM 1546 O O . GLY A 1 197 ? -12.983 0.865 15.304 1.00 83.19 197 GLY A O 1
ATOM 1547 N N . PHE A 1 198 ? -13.244 1.340 13.123 1.00 81.25 198 PHE A N 1
ATOM 1548 C CA . PHE A 1 198 ? -12.711 2.700 13.134 1.00 81.25 198 PHE A CA 1
ATOM 1549 C C . PHE A 1 198 ? -13.415 3.482 12.024 1.00 81.25 198 PHE A C 1
ATOM 1551 O O . PHE A 1 198 ? -13.512 2.983 10.902 1.00 81.25 198 PHE A O 1
ATOM 1558 N N . ASP A 1 199 ? -13.944 4.666 12.327 1.00 70.81 199 ASP A N 1
ATOM 1559 C CA . ASP A 1 199 ? -14.701 5.475 11.355 1.00 70.81 199 ASP A CA 1
ATOM 1560 C C . ASP A 1 199 ? -13.872 6.589 10.685 1.00 70.81 199 ASP A C 1
ATOM 1562 O O . ASP A 1 199 ? -14.382 7.330 9.837 1.00 70.81 199 ASP A O 1
ATOM 1566 N N . GLY A 1 200 ? -12.591 6.683 11.050 1.00 66.12 200 GLY A N 1
ATOM 1567 C CA . GLY A 1 200 ? -11.667 7.730 10.620 1.00 66.12 200 GLY A CA 1
ATOM 1568 C C . GLY A 1 200 ? -11.336 8.745 11.709 1.00 66.12 200 GLY A C 1
ATOM 1569 O O . GLY A 1 200 ? -10.280 9.371 11.640 1.00 66.12 200 GLY A O 1
ATOM 1570 N N . THR A 1 201 ? -12.196 8.878 12.721 1.00 74.12 201 THR A N 1
ATOM 1571 C CA . THR A 1 201 ? -12.005 9.789 13.861 1.00 74.12 201 THR A CA 1
ATOM 1572 C C . THR A 1 201 ? -11.986 9.027 15.181 1.00 74.12 201 THR A C 1
ATOM 1574 O O . THR A 1 201 ? -11.091 9.234 15.996 1.00 74.12 201 THR A O 1
ATOM 1577 N N . TYR A 1 202 ? -12.928 8.106 15.370 1.00 81.50 202 TYR A N 1
ATOM 1578 C CA . TYR A 1 202 ? -13.115 7.355 16.603 1.00 81.50 202 TYR A CA 1
ATOM 1579 C C . TYR A 1 202 ? -12.956 5.855 16.368 1.00 81.50 202 TYR A C 1
ATOM 1581 O O . TYR A 1 202 ? -13.382 5.300 15.347 1.00 81.50 202 TYR A O 1
ATOM 1589 N N . PHE A 1 203 ? -12.383 5.175 17.357 1.00 86.19 203 PHE A N 1
ATOM 1590 C CA . PHE A 1 203 ? -12.448 3.724 17.444 1.00 86.19 203 PHE A CA 1
ATOM 1591 C C . PHE A 1 203 ? -13.826 3.308 17.940 1.00 86.19 203 PHE A C 1
ATOM 1593 O O . PHE A 1 203 ? -14.353 3.869 18.897 1.00 86.19 203 PHE A O 1
ATOM 1600 N N . ILE A 1 204 ? -14.395 2.302 17.287 1.00 88.69 204 ILE A N 1
ATOM 1601 C CA . ILE A 1 204 ? -15.646 1.677 17.694 1.00 88.69 204 ILE A CA 1
ATOM 1602 C C . ILE A 1 204 ? -15.272 0.471 18.541 1.00 88.69 204 ILE A C 1
ATOM 1604 O O . ILE A 1 204 ? -14.595 -0.438 18.054 1.00 88.69 204 ILE A O 1
ATOM 1608 N N . VAL A 1 205 ? -15.700 0.457 19.798 1.00 90.56 205 VAL A N 1
ATOM 1609 C CA . VAL A 1 205 ? -15.347 -0.593 20.758 1.00 90.56 205 VAL A CA 1
ATOM 1610 C C . VAL A 1 205 ? -16.600 -1.277 21.301 1.00 90.56 205 VAL A C 1
ATOM 1612 O O . VAL A 1 205 ? -17.610 -0.620 21.555 1.00 90.56 205 VAL A O 1
ATOM 1615 N N . GLU A 1 206 ? -16.566 -2.603 21.440 1.00 87.19 206 GLU A N 1
ATOM 1616 C CA . GLU A 1 206 ? -17.666 -3.393 22.013 1.00 87.19 206 GLU A CA 1
ATOM 1617 C C . GLU A 1 206 ? -17.365 -3.749 23.473 1.00 87.19 206 GLU A C 1
ATOM 1619 O O . GLU A 1 206 ? -16.351 -4.393 23.776 1.00 87.19 206 GLU A O 1
ATOM 1624 N N . LYS A 1 207 ? -18.221 -3.312 24.403 1.00 82.81 207 LYS A N 1
ATOM 1625 C CA . LYS A 1 207 ? -18.027 -3.575 25.838 1.00 82.81 207 LYS A CA 1
ATOM 1626 C C . LYS A 1 207 ? -18.193 -5.074 26.126 1.00 82.81 207 LYS A C 1
ATOM 1628 O O . LYS A 1 207 ? -19.194 -5.677 25.739 1.00 82.81 207 LYS A O 1
ATOM 1633 N N . SER A 1 208 ? -17.212 -5.684 26.793 1.00 69.25 208 SER A N 1
ATOM 1634 C CA . SER A 1 208 ? -17.148 -7.145 26.975 1.00 69.25 208 SER A CA 1
ATOM 1635 C C . SER A 1 208 ? -18.167 -7.702 27.980 1.00 69.25 208 SER A C 1
ATOM 1637 O O . SER A 1 208 ? -18.525 -8.878 27.904 1.00 69.25 208 SER A O 1
ATOM 1639 N N . ASP A 1 209 ? -18.669 -6.874 28.900 1.00 68.88 209 ASP A N 1
ATOM 1640 C CA . ASP A 1 209 ? -19.533 -7.290 30.014 1.00 68.88 209 ASP A CA 1
ATOM 1641 C C . ASP A 1 209 ? -20.991 -7.576 29.612 1.00 68.88 209 ASP A C 1
ATOM 1643 O O . ASP A 1 209 ? -21.735 -8.176 30.388 1.00 68.88 209 ASP A O 1
ATOM 1647 N N . GLY A 1 210 ? -21.392 -7.255 28.377 1.00 55.88 210 GLY A N 1
ATOM 1648 C CA . GLY A 1 210 ? -22.587 -7.805 27.731 1.00 55.88 210 GLY A CA 1
ATOM 1649 C C . GLY A 1 210 ? -23.929 -7.484 28.395 1.00 55.88 210 GLY A C 1
ATOM 1650 O O . GLY A 1 210 ? -24.943 -8.032 27.953 1.00 55.88 210 GLY A O 1
ATOM 1651 N N . TRP A 1 211 ? -23.963 -6.619 29.409 1.00 54.19 211 TRP A N 1
ATOM 1652 C CA . TRP A 1 211 ? -25.199 -6.147 30.017 1.00 54.19 211 TRP A CA 1
ATOM 1653 C C . TRP A 1 211 ? -25.694 -4.920 29.249 1.00 54.19 211 TRP A C 1
ATOM 1655 O O . TRP A 1 211 ? -25.022 -3.889 29.256 1.00 54.19 211 TRP A O 1
ATOM 1665 N N . PRO A 1 212 ? -26.838 -5.005 28.542 1.00 52.75 212 PRO A N 1
ATOM 1666 C CA . PRO A 1 212 ? -27.509 -3.805 28.083 1.00 52.75 212 PRO A CA 1
ATOM 1667 C C . PRO A 1 212 ? -27.983 -3.091 29.344 1.00 52.75 212 PRO A C 1
ATOM 1669 O O . PRO A 1 212 ? -28.952 -3.535 29.958 1.00 52.75 212 PRO A O 1
ATOM 1672 N N . ASP A 1 213 ? -27.278 -2.042 29.763 1.00 53.72 213 ASP A N 1
ATOM 1673 C CA . ASP A 1 213 ? -27.805 -1.163 30.796 1.00 53.72 213 ASP A CA 1
ATOM 1674 C C . ASP A 1 213 ? -29.036 -0.490 30.182 1.00 53.72 213 ASP A C 1
ATOM 1676 O O . ASP A 1 213 ? -28.975 0.350 29.279 1.00 53.72 213 ASP A O 1
ATOM 1680 N N . SER A 1 214 ? -30.181 -1.059 30.533 1.00 53.78 214 SER A N 1
ATOM 1681 C CA . SER A 1 214 ? -31.481 -0.734 29.996 1.00 53.78 214 SER A CA 1
ATOM 1682 C C . SER A 1 214 ? -31.873 0.631 30.529 1.00 53.78 214 SER A C 1
ATOM 1684 O O . SER A 1 214 ? -32.288 0.719 31.674 1.00 53.78 214 SER A O 1
ATOM 1686 N N . ASP A 1 215 ? -31.717 1.657 29.697 1.00 53.38 215 ASP A N 1
ATOM 1687 C CA . ASP A 1 215 ? -32.579 2.851 29.676 1.00 53.38 215 ASP A CA 1
ATOM 1688 C C . ASP A 1 215 ? -32.380 3.683 28.394 1.00 53.38 215 ASP A C 1
ATOM 1690 O O . ASP A 1 215 ? -33.292 4.385 27.960 1.00 53.38 215 ASP A O 1
ATOM 1694 N N . TYR A 1 216 ? -31.250 3.525 27.694 1.00 47.06 216 TYR A N 1
ATOM 1695 C CA . TYR A 1 216 ? -30.993 4.186 26.410 1.00 47.06 216 TYR A CA 1
ATOM 1696 C C . TYR A 1 216 ? -30.702 3.149 25.330 1.00 47.06 216 TYR A C 1
ATOM 1698 O O . TYR A 1 216 ? -29.573 2.699 25.199 1.00 47.06 216 TYR A O 1
ATOM 1706 N N . GLY A 1 217 ? -31.722 2.756 24.558 1.00 43.34 217 GLY A N 1
ATOM 1707 C CA . GLY A 1 217 ? -31.708 1.728 23.497 1.00 43.34 217 GLY A CA 1
ATOM 1708 C C . GLY A 1 217 ? -30.728 1.907 22.316 1.00 43.34 217 GLY A C 1
ATOM 1709 O O . GLY A 1 217 ? -31.036 1.493 21.202 1.00 43.34 217 GLY A O 1
ATOM 1710 N N . SER A 1 218 ? -29.555 2.488 22.542 1.00 46.34 218 SER A N 1
ATOM 1711 C CA . SER A 1 218 ? -28.406 2.636 21.651 1.00 46.34 218 SER A CA 1
ATOM 1712 C C . SER A 1 218 ? -27.162 2.189 22.435 1.00 46.34 218 SER A C 1
ATOM 1714 O O . SER A 1 218 ? -26.518 2.990 23.093 1.00 46.34 218 SER A O 1
ATOM 1716 N N . GLY A 1 219 ? -26.886 0.899 22.583 1.00 54.81 219 GLY A N 1
ATOM 1717 C CA . GLY A 1 219 ? -26.202 0.105 21.565 1.00 54.81 219 GLY A CA 1
ATOM 1718 C C . GLY A 1 219 ? -24.875 -0.377 22.165 1.00 54.81 219 GLY A C 1
ATOM 1719 O O . GLY A 1 219 ? -24.239 0.342 22.920 1.00 54.81 219 GLY A O 1
ATOM 1720 N N . ARG A 1 220 ? -24.457 -1.611 21.876 1.00 74.81 220 ARG A N 1
ATOM 1721 C CA . ARG A 1 220 ? -23.275 -2.273 22.478 1.00 74.81 220 ARG A CA 1
ATOM 1722 C C . ARG A 1 220 ? -21.920 -1.624 22.141 1.00 74.81 220 ARG A C 1
ATOM 1724 O O . ARG A 1 220 ? -20.882 -2.163 22.518 1.00 74.81 220 ARG A O 1
ATOM 1731 N N . PHE A 1 221 ? -21.934 -0.513 21.414 1.00 84.38 221 PHE A N 1
ATOM 1732 C CA . PHE A 1 221 ? -20.776 0.075 20.765 1.00 84.38 221 PHE A CA 1
ATOM 1733 C C . PHE A 1 221 ? -20.541 1.494 21.260 1.00 84.38 221 PHE A C 1
ATOM 1735 O O . PHE A 1 221 ? -21.476 2.290 21.327 1.00 84.38 221 PHE A O 1
ATOM 1742 N N . TRP A 1 222 ? -19.282 1.795 21.547 1.00 87.94 222 TRP A N 1
ATOM 1743 C CA . TRP A 1 222 ? -18.827 3.100 22.010 1.00 87.94 222 TRP A CA 1
ATOM 1744 C C . TRP A 1 222 ? -17.830 3.680 21.015 1.00 87.94 222 TRP A C 1
ATOM 1746 O O . TRP A 1 222 ? -17.051 2.934 20.423 1.00 87.94 222 TRP A O 1
ATOM 1756 N N . TYR A 1 223 ? -17.865 5.000 20.839 1.00 88.94 223 TYR A N 1
ATOM 1757 C CA . TYR A 1 223 ? -16.945 5.749 19.986 1.00 88.94 223 TYR A CA 1
ATOM 1758 C C . TYR A 1 223 ? -15.920 6.433 20.880 1.00 88.94 223 TYR A C 1
ATOM 1760 O O . TYR A 1 223 ? -16.280 7.296 21.675 1.00 88.94 223 TYR A O 1
ATOM 1768 N N . VAL A 1 224 ? -14.659 6.025 20.781 1.00 89.12 224 VAL A N 1
ATOM 1769 C CA . VAL A 1 224 ? -13.603 6.450 21.708 1.00 89.12 224 VAL A CA 1
ATOM 1770 C C . VAL A 1 224 ? -12.377 6.951 20.956 1.00 89.12 224 VAL A C 1
ATOM 1772 O O . VAL A 1 224 ? -12.012 6.421 19.905 1.00 89.12 224 VAL A O 1
ATOM 1775 N N . ASN A 1 225 ? -11.751 7.999 21.492 1.00 88.38 225 ASN A N 1
ATOM 1776 C CA . ASN A 1 225 ? -10.504 8.539 20.954 1.00 88.38 225 ASN A CA 1
ATOM 1777 C C . ASN A 1 225 ? -9.332 7.599 21.253 1.00 88.38 225 ASN A C 1
ATOM 1779 O O . ASN A 1 225 ? -9.351 6.835 22.217 1.00 88.38 225 ASN A O 1
ATOM 1783 N N . ASP A 1 226 ? -8.277 7.691 20.453 1.00 88.81 226 ASP A N 1
ATOM 1784 C CA . ASP A 1 226 ? -7.056 6.900 20.613 1.00 88.81 226 ASP A CA 1
ATOM 1785 C C . ASP A 1 226 ? -6.305 7.201 21.927 1.00 88.81 226 ASP A C 1
ATOM 1787 O O . ASP A 1 226 ? -5.683 6.308 22.509 1.00 88.81 226 ASP A O 1
ATOM 1791 N N . GLU A 1 227 ? -6.403 8.435 22.423 1.00 90.12 227 GLU A N 1
ATOM 1792 C CA . GLU A 1 227 ? -5.882 8.870 23.726 1.00 90.12 227 GLU A CA 1
ATOM 1793 C C . GLU A 1 227 ? -6.561 8.154 24.905 1.00 90.12 227 GLU A C 1
ATOM 1795 O O . GLU A 1 227 ? -5.930 7.932 25.938 1.00 90.12 227 GLU A O 1
ATOM 1800 N N . SER A 1 228 ? -7.819 7.737 24.732 1.00 91.94 228 SER A N 1
ATOM 1801 C CA . SER A 1 228 ? -8.597 6.989 25.727 1.00 91.94 228 SER A CA 1
ATOM 1802 C C . SER A 1 228 ? -8.304 5.488 25.717 1.00 91.94 228 SER A C 1
ATOM 1804 O O . SER A 1 228 ? -8.878 4.750 26.517 1.00 91.94 228 SER A O 1
ATOM 1806 N N . LEU A 1 229 ? -7.441 5.009 24.815 1.00 92.81 229 LEU A N 1
ATOM 1807 C CA . LEU A 1 229 ? -7.166 3.589 24.631 1.00 92.81 229 LEU A CA 1
ATOM 1808 C C . LEU A 1 229 ? -5.775 3.194 25.128 1.00 92.81 229 LEU A C 1
ATOM 1810 O O . LEU A 1 229 ? -4.762 3.853 24.885 1.00 92.81 229 LEU A O 1
ATOM 1814 N N . THR A 1 230 ? -5.708 2.033 25.773 1.00 94.31 230 THR A N 1
ATOM 1815 C CA . THR A 1 230 ? -4.456 1.343 26.101 1.00 94.31 230 THR A CA 1
ATOM 1816 C C . THR A 1 230 ? -4.544 -0.112 25.655 1.00 94.31 230 THR A C 1
ATOM 1818 O O . THR A 1 230 ? -5.495 -0.807 26.004 1.00 94.31 230 THR A O 1
ATOM 1821 N N . LEU A 1 231 ? -3.553 -0.590 24.895 1.00 92.38 231 LEU A N 1
ATOM 1822 C CA . LEU A 1 231 ? -3.497 -1.990 24.466 1.00 92.38 231 LEU A CA 1
ATOM 1823 C C . LEU A 1 231 ? -3.397 -2.913 25.680 1.00 92.38 231 LEU A C 1
ATOM 1825 O O . LEU A 1 231 ? -2.542 -2.719 26.549 1.00 92.38 231 LEU A O 1
ATOM 1829 N N . LEU A 1 232 ? -4.243 -3.940 25.718 1.00 90.12 232 LEU A N 1
ATOM 1830 C CA . LEU A 1 232 ? -4.079 -5.025 26.674 1.00 90.12 232 LEU A CA 1
ATOM 1831 C C . LEU A 1 232 ? -2.892 -5.906 26.243 1.00 90.12 232 LEU A C 1
ATOM 1833 O O . LEU A 1 232 ? -2.647 -6.076 25.045 1.00 90.12 232 LEU A O 1
ATOM 1837 N N . PRO A 1 233 ? -2.138 -6.491 27.190 1.00 85.62 233 PRO A N 1
ATOM 1838 C CA . PRO A 1 233 ? -1.072 -7.427 26.861 1.00 85.62 233 PRO A CA 1
ATOM 1839 C C . PRO A 1 233 ? -1.619 -8.579 26.012 1.00 85.62 233 PRO A C 1
ATOM 1841 O O . PRO A 1 233 ? -2.619 -9.201 26.377 1.00 85.62 233 PRO A O 1
ATOM 1844 N N . SER A 1 234 ? -0.947 -8.878 24.897 1.00 65.00 234 SER A N 1
ATOM 1845 C CA . SER A 1 234 ? -1.243 -10.029 24.036 1.00 65.00 234 SER A CA 1
ATOM 1846 C C . SER A 1 234 ? -1.246 -11.314 24.873 1.00 65.00 234 SER A C 1
ATOM 1848 O O . SER A 1 234 ? -0.184 -11.849 25.189 1.00 65.00 234 SER A O 1
ATOM 1850 N N . GLY A 1 235 ? -2.433 -11.785 25.261 1.00 54.97 235 GLY A N 1
ATOM 1851 C CA . GLY A 1 235 ? -2.604 -12.935 26.151 1.00 54.97 235 GLY A CA 1
ATOM 1852 C C . GLY A 1 235 ? -3.675 -12.785 27.234 1.00 54.97 235 GLY A C 1
ATOM 1853 O O . GLY A 1 235 ? -3.926 -13.766 27.926 1.00 54.97 235 GLY A O 1
ATOM 1854 N N . ALA A 1 236 ? -4.322 -11.625 27.391 1.00 46.44 236 ALA A N 1
ATOM 1855 C CA . ALA A 1 236 ? -5.498 -11.504 28.256 1.00 46.44 236 ALA A CA 1
ATOM 1856 C C . ALA A 1 236 ? -6.720 -12.158 27.575 1.00 46.44 236 ALA A C 1
ATOM 1858 O O . ALA A 1 236 ? -7.194 -11.646 26.557 1.00 46.44 236 ALA A O 1
ATOM 1859 N N . PRO A 1 237 ? -7.239 -13.294 28.075 1.00 48.16 237 PRO A N 1
ATOM 1860 C CA . PRO A 1 237 ? -8.418 -13.898 27.499 1.00 48.16 237 PRO A CA 1
ATOM 1861 C C . PRO A 1 237 ? -9.650 -13.198 28.067 1.00 48.16 237 PRO A C 1
ATOM 1863 O O . PRO A 1 237 ? -9.944 -13.286 29.254 1.00 48.16 237 PRO A O 1
ATOM 1866 N N . SER A 1 238 ? -10.435 -12.587 27.197 1.00 48.31 238 SER A N 1
ATOM 1867 C CA . SER A 1 238 ? -11.879 -12.783 27.258 1.00 48.31 238 SER A CA 1
ATOM 1868 C C . SER A 1 238 ? -12.430 -12.678 25.848 1.00 48.31 238 SER A C 1
ATOM 1870 O O . SER A 1 238 ? -13.188 -11.783 25.501 1.00 48.31 238 SER A O 1
ATOM 1872 N N . GLN A 1 239 ? -12.064 -13.652 25.010 1.00 48.31 239 GLN A N 1
ATOM 1873 C CA . GLN A 1 239 ? -13.024 -14.064 24.000 1.00 48.31 239 GLN A CA 1
ATOM 1874 C C . GLN A 1 239 ? -14.273 -14.465 24.807 1.00 48.31 239 GLN A C 1
ATOM 1876 O O . GLN A 1 239 ? -14.167 -15.406 25.605 1.00 48.31 239 GLN A O 1
ATOM 1881 N N . PRO A 1 240 ? -15.414 -13.751 24.722 1.00 47.44 240 PRO A N 1
ATOM 1882 C CA . PRO A 1 240 ? -16.638 -14.298 25.277 1.00 47.44 240 PRO A CA 1
ATOM 1883 C C . PRO A 1 240 ? -16.784 -15.683 24.650 1.00 47.44 240 PRO A C 1
ATOM 1885 O O . PRO A 1 240 ? -16.561 -15.831 23.444 1.00 47.44 240 PRO A O 1
ATOM 1888 N N . SER A 1 241 ? -17.040 -16.702 25.480 1.00 44.03 241 SER A N 1
ATOM 1889 C CA . SER A 1 241 ? -17.222 -18.088 25.034 1.00 44.03 241 SER A CA 1
ATOM 1890 C C . SER A 1 241 ? -17.998 -18.099 23.719 1.00 44.03 241 SER A C 1
ATOM 1892 O O . SER A 1 241 ? -18.945 -17.312 23.637 1.00 44.03 241 SER A O 1
ATOM 1894 N N . PRO A 1 242 ? -17.616 -18.914 22.712 1.00 38.69 242 PRO A N 1
ATOM 1895 C CA . PRO A 1 242 ? -18.278 -18.914 21.414 1.00 38.69 242 PRO A CA 1
ATOM 1896 C C . PRO A 1 242 ? -19.781 -19.018 21.651 1.00 38.69 242 PRO A C 1
ATOM 1898 O O . PRO A 1 242 ? -20.285 -20.060 22.069 1.00 38.69 242 PRO A O 1
ATOM 1901 N N . ARG A 1 243 ? -20.476 -17.884 21.503 1.00 49.41 243 ARG A N 1
ATOM 1902 C CA . ARG A 1 243 ? -21.924 -17.844 21.621 1.00 49.41 243 ARG A CA 1
ATOM 1903 C C . ARG A 1 243 ? -22.428 -18.662 20.446 1.00 49.41 243 ARG A C 1
ATOM 1905 O O . ARG A 1 243 ? -21.885 -18.550 19.345 1.00 49.41 243 ARG A O 1
ATOM 1912 N N . GLU A 1 244 ? -23.420 -19.506 20.712 1.00 38.00 244 GLU A N 1
ATOM 1913 C CA . GLU A 1 244 ? -24.156 -20.216 19.671 1.00 38.00 244 GLU A CA 1
ATOM 1914 C C . GLU A 1 244 ? -24.437 -19.259 18.503 1.00 38.00 244 GLU A C 1
ATOM 1916 O O . GLU A 1 244 ? -24.687 -18.070 18.753 1.00 38.00 244 GLU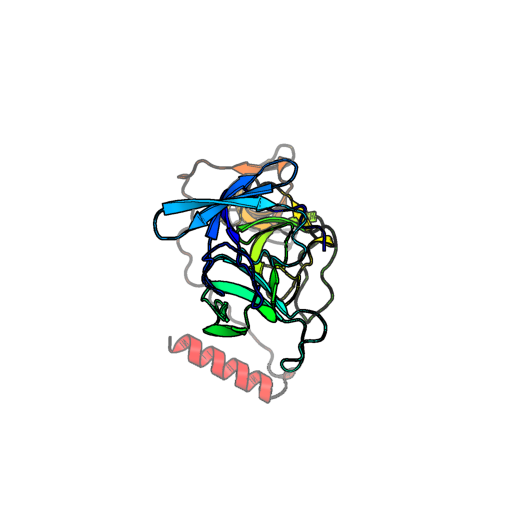 A O 1
ATOM 1921 N N . PRO A 1 245 ? -24.341 -19.727 17.243 1.00 35.31 245 PRO A N 1
ATOM 1922 C CA . PRO A 1 245 ? -24.542 -18.871 16.084 1.00 35.31 245 PRO A CA 1
ATOM 1923 C C . PRO A 1 245 ? -25.820 -18.065 16.282 1.00 35.31 245 PRO A C 1
ATOM 1925 O O . PRO A 1 245 ? -26.883 -18.620 16.560 1.00 35.31 245 PRO A O 1
ATOM 1928 N N . LEU A 1 246 ? -25.689 -16.741 16.191 1.00 36.03 246 LEU A N 1
ATOM 1929 C CA . LEU A 1 246 ? -26.806 -15.821 16.304 1.00 36.03 246 LEU A CA 1
ATOM 1930 C C . LEU A 1 246 ? -27.812 -16.194 15.206 1.00 36.03 246 LEU A C 1
ATOM 1932 O O . LEU A 1 246 ? -27.617 -15.861 14.037 1.00 36.03 246 LEU A O 1
ATOM 1936 N N . VAL A 1 247 ? -28.876 -16.917 15.563 1.00 37.69 247 VAL A N 1
ATOM 1937 C CA . VAL A 1 247 ? -29.993 -17.178 14.655 1.00 37.69 247 VAL A CA 1
ATOM 1938 C C . VAL A 1 247 ? -30.750 -15.864 14.519 1.00 37.69 247 VAL A C 1
ATOM 1940 O O . VAL A 1 247 ? -31.678 -15.567 15.272 1.00 37.69 247 VAL A O 1
ATOM 1943 N N . VAL A 1 248 ? -30.317 -15.032 13.573 1.00 31.97 248 VAL A N 1
ATOM 1944 C CA . VAL A 1 248 ? -31.058 -13.837 13.178 1.00 31.97 248 VAL A CA 1
ATOM 1945 C C . VAL A 1 248 ? -32.329 -14.317 12.488 1.00 31.97 248 VAL A C 1
ATOM 1947 O O . VAL A 1 248 ? -32.332 -14.666 11.309 1.00 31.97 248 VAL A O 1
ATOM 1950 N N . THR A 1 249 ? -33.427 -14.363 13.238 1.00 36.56 249 THR A N 1
ATOM 1951 C CA . THR A 1 249 ? -34.748 -14.591 12.656 1.00 36.56 249 THR A CA 1
ATOM 1952 C C . THR A 1 249 ? -35.201 -13.270 12.045 1.00 36.56 249 THR A C 1
ATOM 1954 O O . THR A 1 249 ? -35.792 -12.428 12.717 1.00 36.56 249 THR A O 1
ATOM 1957 N N . LEU A 1 250 ? -34.862 -13.049 10.774 1.00 33.19 250 LEU A N 1
ATOM 1958 C CA . LEU A 1 250 ? -35.418 -11.948 9.992 1.00 33.19 250 LEU A CA 1
ATOM 1959 C C . LEU A 1 250 ? -36.901 -12.249 9.738 1.00 33.19 250 LEU A C 1
ATOM 1961 O O . LEU A 1 250 ? -37.245 -12.998 8.827 1.00 33.19 250 LEU A O 1
ATOM 1965 N N . SER A 1 251 ? -37.790 -11.684 10.556 1.00 40.31 251 SER A N 1
ATOM 1966 C CA . SER A 1 251 ? -39.221 -11.639 10.245 1.00 40.31 251 SER A CA 1
ATOM 1967 C C . SER A 1 251 ? -39.445 -10.567 9.181 1.00 40.31 251 SER A C 1
ATOM 1969 O O . SER A 1 251 ? -39.728 -9.414 9.496 1.00 40.31 251 SER A O 1
ATOM 1971 N N . LEU A 1 252 ? -39.255 -10.936 7.917 1.00 43.12 252 LEU A N 1
ATOM 1972 C CA . LEU A 1 252 ? -39.559 -10.073 6.780 1.00 43.12 252 LEU A CA 1
ATOM 1973 C C . LEU A 1 252 ? -41.065 -10.126 6.506 1.00 43.12 252 LEU A C 1
ATOM 1975 O O . LEU A 1 252 ? -41.616 -11.187 6.216 1.00 43.12 252 LEU A O 1
ATOM 1979 N N . ASP A 1 253 ? -41.728 -8.974 6.586 1.00 45.41 253 ASP A N 1
ATOM 1980 C CA . ASP A 1 253 ? -43.101 -8.824 6.116 1.00 45.41 253 ASP A CA 1
ATOM 1981 C C . ASP A 1 253 ? -43.102 -8.835 4.577 1.00 45.41 253 ASP A C 1
ATOM 1983 O O . ASP A 1 253 ? -42.761 -7.851 3.910 1.00 45.41 253 ASP A O 1
ATOM 1987 N N . ALA A 1 254 ? -43.456 -9.990 4.012 1.00 50.03 254 ALA A N 1
ATOM 1988 C CA . ALA A 1 254 ? -43.463 -10.251 2.574 1.00 50.03 254 ALA A CA 1
ATOM 1989 C C . ALA A 1 254 ? -44.470 -9.388 1.789 1.00 50.03 254 ALA A C 1
ATOM 1991 O O . ALA A 1 254 ? -44.474 -9.430 0.559 1.00 50.03 254 ALA A O 1
ATOM 1992 N N . SER A 1 255 ? -45.309 -8.590 2.458 1.00 53.47 255 SER A N 1
ATOM 1993 C CA . SER A 1 255 ? -46.266 -7.701 1.791 1.00 53.47 255 SER A CA 1
ATOM 1994 C C . SER A 1 255 ? -45.621 -6.496 1.088 1.00 53.47 255 SER A C 1
ATOM 1996 O O . SER A 1 255 ? -46.288 -5.832 0.295 1.00 53.47 255 SER A O 1
ATOM 1998 N N . SER A 1 256 ? -44.331 -6.231 1.328 1.00 48.94 256 SER A N 1
ATOM 1999 C CA . SER A 1 256 ? -43.629 -5.029 0.845 1.00 48.94 256 SER A CA 1
ATOM 2000 C C . SER A 1 256 ? -42.556 -5.272 -0.229 1.00 48.94 256 SER A C 1
ATOM 2002 O O . SER A 1 256 ? -41.975 -4.311 -0.735 1.00 48.94 256 SER A O 1
ATOM 2004 N N . PHE A 1 257 ? -42.314 -6.522 -0.637 1.00 55.22 257 PHE A N 1
ATOM 2005 C CA . PHE A 1 257 ? -41.270 -6.869 -1.610 1.00 55.22 257 PHE A CA 1
ATOM 2006 C C . PHE A 1 257 ? -41.843 -7.320 -2.959 1.00 55.22 257 PHE A C 1
ATOM 2008 O O . PHE A 1 257 ? -42.879 -7.981 -3.028 1.00 55.22 257 PHE A O 1
ATOM 2015 N N . SER A 1 258 ? -41.150 -6.994 -4.057 1.00 70.50 258 SER A N 1
ATOM 2016 C CA . SER A 1 258 ? -41.446 -7.617 -5.351 1.00 70.50 258 SER A CA 1
ATOM 2017 C C . SER A 1 258 ? -41.146 -9.120 -5.268 1.00 70.50 258 SER A C 1
ATOM 2019 O O . SER A 1 258 ? -40.189 -9.530 -4.607 1.00 70.50 258 SER A O 1
ATOM 2021 N N . ARG A 1 259 ? -41.962 -9.951 -5.936 1.00 67.31 259 ARG A N 1
ATOM 2022 C CA . ARG A 1 259 ? -41.800 -11.421 -5.945 1.00 67.31 259 ARG A CA 1
ATOM 2023 C C . ARG A 1 259 ? -40.368 -11.860 -6.264 1.00 67.31 259 ARG A C 1
ATOM 2025 O O . ARG A 1 259 ? -39.856 -12.759 -5.609 1.00 67.31 259 ARG A O 1
ATOM 2032 N N . ASP A 1 260 ? -39.716 -11.174 -7.198 1.00 70.44 260 ASP A N 1
ATOM 2033 C CA . ASP A 1 260 ? -38.356 -11.504 -7.630 1.00 70.44 260 ASP A CA 1
ATOM 2034 C C . ASP A 1 260 ? -37.316 -11.353 -6.514 1.00 70.44 260 ASP A C 1
ATOM 2036 O O . ASP A 1 260 ? -36.376 -12.143 -6.440 1.00 70.44 260 ASP A O 1
ATOM 2040 N N . LEU A 1 261 ? -37.475 -10.368 -5.622 1.00 63.66 261 LEU A N 1
ATOM 2041 C CA . LEU A 1 261 ? -36.530 -10.166 -4.524 1.00 63.66 261 LEU A CA 1
ATOM 2042 C C . LEU A 1 261 ? -36.721 -11.226 -3.430 1.00 63.66 261 LEU A C 1
ATOM 2044 O O . LEU A 1 261 ? -35.743 -11.742 -2.892 1.00 63.66 261 LEU A O 1
ATOM 2048 N N . ALA A 1 262 ? -37.972 -11.594 -3.141 1.00 70.75 262 ALA A N 1
ATOM 2049 C CA . ALA A 1 262 ? -38.288 -12.650 -2.181 1.00 70.75 262 ALA A CA 1
ATOM 2050 C C . ALA A 1 262 ? -37.717 -14.011 -2.626 1.00 70.75 262 ALA A C 1
ATOM 2052 O O . ALA A 1 262 ? -37.088 -14.704 -1.825 1.00 70.75 262 ALA A O 1
ATOM 2053 N N . ASP A 1 263 ? -37.844 -14.346 -3.913 1.00 71.56 263 ASP A N 1
ATOM 2054 C CA . ASP A 1 263 ? -37.300 -15.587 -4.478 1.00 71.56 263 ASP A CA 1
ATOM 2055 C C . ASP A 1 263 ? -35.761 -15.624 -4.442 1.00 71.56 263 ASP A C 1
ATOM 2057 O O . ASP A 1 263 ? -35.167 -16.679 -4.200 1.00 71.56 263 ASP A O 1
ATOM 2061 N N . GLN A 1 264 ? -35.089 -14.484 -4.640 1.00 68.38 264 GLN A N 1
ATOM 2062 C CA . GLN A 1 264 ? -33.628 -14.398 -4.520 1.00 68.38 264 GLN A CA 1
ATOM 2063 C C . GLN A 1 264 ? -33.156 -14.623 -3.080 1.00 68.38 264 GLN A C 1
ATOM 2065 O O . GLN A 1 264 ? -32.217 -15.391 -2.859 1.00 68.38 264 GLN A O 1
ATOM 2070 N N . PHE A 1 265 ? -33.828 -14.023 -2.094 1.00 70.56 265 PHE A N 1
ATOM 2071 C CA . PHE A 1 265 ? -33.500 -14.239 -0.683 1.00 70.56 265 PHE A CA 1
ATOM 2072 C C . PHE A 1 265 ? -33.749 -15.683 -0.239 1.00 70.56 265 PHE A C 1
ATOM 2074 O O . PHE A 1 265 ? -32.915 -16.253 0.466 1.00 70.56 265 PHE A O 1
ATOM 2081 N N . GLN A 1 266 ? -34.840 -16.301 -0.699 1.00 75.56 266 GLN A N 1
ATOM 2082 C CA . GLN A 1 266 ? -35.146 -17.705 -0.420 1.00 75.56 266 GLN A CA 1
ATOM 2083 C C . GLN A 1 266 ? -34.022 -18.632 -0.918 1.00 75.56 266 GLN A C 1
ATOM 2085 O O . GLN A 1 266 ? -33.546 -19.487 -0.171 1.00 75.56 266 GLN A O 1
ATOM 2090 N N . ARG A 1 267 ? -33.530 -18.416 -2.146 1.00 72.38 267 ARG A N 1
ATOM 2091 C CA . ARG A 1 267 ? -32.435 -19.212 -2.734 1.00 72.38 267 ARG A CA 1
ATOM 2092 C C . ARG A 1 267 ? -31.118 -19.059 -1.978 1.00 72.38 267 ARG A C 1
ATOM 2094 O O . ARG A 1 267 ? -30.405 -20.042 -1.795 1.00 72.38 267 ARG A O 1
ATOM 2101 N N . ILE A 1 268 ? -30.799 -17.847 -1.522 1.00 65.69 268 ILE A N 1
ATOM 2102 C CA . ILE A 1 268 ? -29.598 -17.592 -0.713 1.00 65.69 268 ILE A CA 1
ATOM 2103 C C . ILE A 1 268 ? -29.710 -18.304 0.642 1.00 65.69 268 ILE A C 1
ATOM 2105 O O . ILE A 1 268 ? -28.759 -18.950 1.077 1.00 65.69 268 ILE A O 1
ATOM 2109 N N . ALA A 1 269 ? 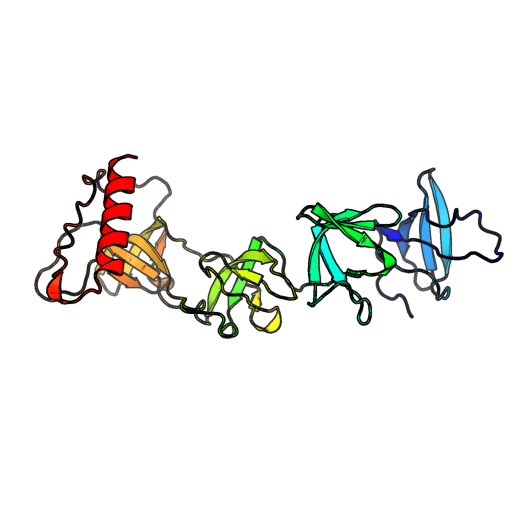-30.878 -18.243 1.286 1.00 68.88 269 ALA A N 1
ATOM 2110 C CA . ALA A 1 269 ? -31.113 -18.914 2.562 1.00 68.88 269 ALA A CA 1
ATOM 2111 C C . ALA A 1 269 ? -31.019 -20.448 2.452 1.00 68.88 269 ALA A C 1
ATOM 2113 O O . ALA A 1 269 ? -30.498 -21.098 3.357 1.00 68.88 269 ALA A O 1
ATOM 2114 N N . GLU A 1 270 ? -31.490 -21.037 1.351 1.00 75.75 270 GLU A N 1
ATOM 2115 C CA . GLU A 1 270 ? -31.366 -22.477 1.087 1.00 75.75 270 GLU A CA 1
ATOM 2116 C C . GLU A 1 270 ? -29.919 -22.895 0.799 1.00 75.75 270 GLU A C 1
ATOM 2118 O O . GLU A 1 270 ? -29.458 -23.896 1.347 1.00 75.75 270 GLU A O 1
ATOM 2123 N N . ALA A 1 271 ? -29.176 -22.104 0.018 1.00 65.62 271 ALA A N 1
ATOM 2124 C CA . ALA A 1 271 ? -27.762 -22.359 -0.259 1.00 65.62 271 ALA A CA 1
ATOM 2125 C C . ALA A 1 271 ? -26.902 -22.318 1.015 1.00 65.62 271 ALA A C 1
ATOM 2127 O O . ALA A 1 271 ? -26.026 -23.159 1.191 1.00 65.62 271 ALA A O 1
ATOM 2128 N N . LEU A 1 272 ? -27.191 -21.387 1.930 1.00 59.34 272 LEU A N 1
ATOM 2129 C CA . LEU A 1 272 ? -26.495 -21.278 3.215 1.00 59.34 272 LEU A CA 1
ATOM 2130 C C . LEU A 1 272 ? -26.843 -22.404 4.199 1.00 59.34 272 LEU A C 1
ATOM 2132 O O . LEU A 1 272 ? -26.044 -22.687 5.080 1.00 59.34 272 LEU A O 1
ATOM 2136 N N . ARG A 1 273 ? -28.011 -23.049 4.075 1.00 64.88 273 ARG A N 1
ATOM 2137 C CA . ARG A 1 273 ? -28.367 -24.230 4.888 1.00 64.88 273 ARG A CA 1
ATOM 2138 C C . ARG A 1 273 ? -27.753 -25.530 4.371 1.00 64.88 273 ARG A C 1
ATOM 2140 O O . ARG A 1 273 ? -27.715 -26.505 5.114 1.00 64.88 273 ARG A O 1
ATOM 2147 N N . ALA A 1 274 ? -27.369 -25.568 3.098 1.00 65.31 274 ALA A N 1
ATOM 2148 C CA . ALA A 1 274 ? -26.783 -26.742 2.458 1.00 65.31 274 ALA A CA 1
ATOM 2149 C C . ALA A 1 274 ? -25.247 -26.803 2.574 1.00 65.31 274 ALA A C 1
ATOM 2151 O O . ALA A 1 274 ? -24.666 -27.823 2.201 1.00 65.31 274 ALA A O 1
ATOM 2152 N N . ALA A 1 275 ? -24.613 -25.729 3.055 1.00 55.19 275 ALA A N 1
ATOM 2153 C CA . ALA A 1 275 ? -23.177 -25.611 3.311 1.00 55.19 275 ALA A CA 1
ATOM 2154 C C . ALA A 1 275 ? -22.859 -25.860 4.792 1.00 55.19 275 ALA A C 1
ATOM 2156 O O . ALA A 1 275 ? -21.787 -26.447 5.057 1.00 55.19 275 ALA A O 1
#